Protein AF-A0A938U6C6-F1 (afdb_monomer_lite)

Sequence (276 aa):
MDWIIGITACIVAAALGGFALHRIAEAHRIEDAKRRTREIEREKEDAEAMAAPPLIEDFDGTEANAVGRRINTLLAEFNSLTTFQEVETWDARAEQVAEEAATAGRTLVEFIDRCEQAAAGHATTTNEPPHVKGARIKKTRDIAAKVRGVVPEFRKGYELLLERVEMTPNNKKDQAALLRELRAEKKDLQARKKEVKASAASVRREARQLSANAGTSEFLGWPTYSSKVAAMERRNIRRAKEAALAPHEDAVQALERQIATVEQRITWVQRFGDEE

Radius of gyration: 38.48 Å; chains: 1; bounding box: 109×58×108 Å

Secondary structure (DSSP, 8-state):
-HHHHHHHHHHHHHHHHHHHHHHHHHHHHHHHHHHHHHHHHHHHHHHHHHT--SS------HHHHHHHHHHHHHHHHHTT--SHHHHHHHHHHHHHHHHHHHHHHHHHHHHHHHHHHHHHHHHH-SSS-HHHHHHHHHHHHHHHHHHHHHHHHHHHHHHHHHHHHHT--SSHHHHHHHHHHHHHHHHHHHHHHHHHHHHHHHHHHHHHHHHHTTTEEEETTEEEE-HHHHHHHHHHHHHHHHHHHHHHHHHHHHHHHHHHHHHHHHHHHHGGG---

pLDDT: mean 85.38, std 14.6, range [43.47, 98.62]

Foldseek 3Di:
DPPVVVVVVVVVVVVVVVVVVVVVVVVVVVVVVVVVVVVVVVVLVVLLVVLPQPPPPPPPVVQLVVLLVLLVVLVVVLLVDQALVSLVVSLVSLVVSLVSLVVSLVVLVVLLVVLQVSLVVLVPDPPDDPSSSVSNSVVSNVVSVVSVVVSVSSVVSSVVSVVSSVLGQNDPVSLVVSLVVLVVVLVVLVVVLVVLVVVLVVLVVVLVVQLVCFQFDADPNDTDGDPVRSVVSNVVSVVVSVVSNVVSVVSNVVSVVVSVVSVVSSVSSVSHPPPD

Structure (mmCIF, N/CA/C/O backbone):
data_AF-A0A938U6C6-F1
#
_entry.id   AF-A0A938U6C6-F1
#
loop_
_atom_site.group_PDB
_atom_site.id
_atom_site.type_symbol
_atom_site.label_atom_id
_atom_site.label_alt_id
_atom_site.label_comp_id
_atom_site.label_asym_id
_atom_site.label_entity_id
_atom_site.label_seq_id
_atom_site.pdbx_PDB_ins_code
_atom_site.Cartn_x
_atom_site.Cartn_y
_atom_site.Cartn_z
_atom_site.occupancy
_atom_site.B_iso_or_equiv
_atom_site.auth_seq_id
_atom_site.auth_comp_id
_atom_site.auth_asym_id
_atom_site.auth_atom_id
_atom_site.pdbx_PDB_model_num
ATOM 1 N N . MET A 1 1 ? 84.077 17.420 55.995 1.00 50.56 1 MET A N 1
ATOM 2 C CA . MET A 1 1 ? 83.025 16.659 55.282 1.00 50.56 1 MET A CA 1
ATOM 3 C C . MET A 1 1 ? 81.613 17.032 55.751 1.00 50.56 1 MET A C 1
ATOM 5 O O . MET A 1 1 ? 80.660 16.513 55.191 1.00 50.56 1 MET A O 1
ATOM 9 N N . ASP A 1 2 ? 81.446 17.989 56.672 1.00 52.16 2 ASP A N 1
ATOM 10 C CA . ASP A 1 2 ? 80.145 18.239 57.319 1.00 52.16 2 ASP A CA 1
ATOM 11 C C . ASP A 1 2 ? 79.214 19.233 56.602 1.00 52.16 2 ASP A C 1
ATOM 13 O O . ASP A 1 2 ? 78.022 19.272 56.883 1.00 52.16 2 ASP A O 1
ATOM 17 N N . TRP A 1 3 ? 79.696 19.998 55.617 1.00 45.84 3 TRP A N 1
ATOM 18 C CA . TRP A 1 3 ? 78.841 20.956 54.894 1.00 45.84 3 TRP A CA 1
ATOM 19 C C . TRP A 1 3 ? 78.005 20.309 53.770 1.00 45.84 3 TRP A C 1
ATOM 21 O O . TRP A 1 3 ? 76.924 20.788 53.434 1.00 45.84 3 TRP A O 1
ATOM 31 N N . ILE A 1 4 ? 78.459 19.171 53.228 1.00 50.91 4 ILE A N 1
ATOM 32 C CA . ILE A 1 4 ? 77.790 18.469 52.117 1.00 50.91 4 ILE A CA 1
ATOM 33 C C . ILE A 1 4 ? 76.518 17.753 52.596 1.00 50.91 4 ILE A C 1
ATOM 35 O O . ILE A 1 4 ? 75.518 17.750 51.877 1.00 50.91 4 ILE A O 1
ATOM 39 N N . ILE A 1 5 ? 76.523 17.220 53.825 1.00 54.53 5 ILE A N 1
ATOM 40 C CA . ILE A 1 5 ? 75.384 16.501 54.426 1.00 54.53 5 ILE A CA 1
ATOM 41 C C . ILE A 1 5 ? 74.231 17.468 54.753 1.00 54.53 5 ILE A C 1
ATOM 43 O O . ILE A 1 5 ? 73.065 17.143 54.531 1.00 54.53 5 ILE A O 1
ATOM 47 N N . GLY A 1 6 ? 74.537 18.692 55.199 1.00 49.94 6 GLY A N 1
ATOM 48 C CA . GLY A 1 6 ? 73.518 19.711 55.484 1.00 49.94 6 GLY A CA 1
ATOM 49 C C . GLY A 1 6 ? 72.773 20.196 54.234 1.00 49.94 6 GLY A C 1
ATOM 50 O O . GLY A 1 6 ? 71.553 20.345 54.256 1.00 49.94 6 GLY A O 1
ATOM 51 N N . ILE A 1 7 ? 73.481 20.381 53.114 1.00 53.50 7 ILE A N 1
ATOM 52 C CA . ILE A 1 7 ? 72.872 20.836 51.852 1.00 53.50 7 ILE A CA 1
ATOM 53 C C . ILE A 1 7 ? 72.005 19.731 51.230 1.00 53.50 7 ILE A C 1
ATOM 55 O O . ILE A 1 7 ? 70.905 20.014 50.752 1.00 53.50 7 ILE A O 1
ATOM 59 N N . THR A 1 8 ? 72.441 18.465 51.285 1.00 52.72 8 THR A N 1
ATOM 60 C CA . THR A 1 8 ? 71.629 17.339 50.784 1.00 52.72 8 THR A CA 1
ATOM 61 C C . THR A 1 8 ? 70.364 17.130 51.613 1.00 52.72 8 THR A C 1
ATOM 63 O O . THR A 1 8 ? 69.300 16.921 51.033 1.00 52.72 8 THR A O 1
ATOM 66 N N . ALA A 1 9 ? 70.427 17.266 52.941 1.00 51.34 9 ALA A N 1
ATOM 67 C CA . ALA A 1 9 ? 69.243 17.169 53.795 1.00 51.34 9 ALA A CA 1
ATOM 68 C C . ALA A 1 9 ? 68.210 18.278 53.503 1.00 51.34 9 ALA A C 1
ATOM 70 O O . ALA A 1 9 ? 67.017 17.991 53.400 1.00 51.34 9 ALA A O 1
ATOM 71 N N . CYS A 1 10 ? 68.649 19.524 53.290 1.00 48.75 10 CYS A N 1
ATOM 72 C CA . CYS A 1 10 ? 67.751 20.638 52.961 1.00 48.75 10 CYS A CA 1
ATOM 73 C C . CYS A 1 10 ? 67.113 20.508 51.567 1.00 48.75 10 CYS A C 1
ATOM 75 O O . CYS A 1 10 ? 65.930 20.808 51.410 1.00 48.75 10 CYS A O 1
ATOM 77 N N . ILE A 1 11 ? 67.854 20.024 50.561 1.00 54.06 11 ILE A N 1
ATOM 78 C CA . ILE A 1 11 ? 67.313 19.801 49.207 1.00 54.06 11 ILE A CA 1
ATOM 79 C C . ILE A 1 11 ? 66.296 18.652 49.211 1.00 54.06 11 ILE A C 1
ATOM 81 O O . ILE A 1 11 ? 65.238 18.773 48.597 1.00 54.06 11 ILE A O 1
ATOM 85 N N . VAL A 1 12 ? 66.567 17.567 49.944 1.00 54.59 12 VAL A N 1
ATOM 86 C CA . VAL A 1 12 ? 65.628 16.443 50.088 1.00 54.59 12 VAL A CA 1
ATOM 87 C C . VAL A 1 12 ? 64.374 16.869 50.859 1.00 54.59 12 VAL A C 1
ATOM 89 O O . VAL A 1 12 ? 63.270 16.533 50.439 1.00 54.59 12 VAL A O 1
ATOM 92 N N . ALA A 1 13 ? 64.500 17.672 51.921 1.00 52.84 13 ALA A N 1
ATOM 93 C CA . ALA A 1 13 ? 63.348 18.202 52.654 1.00 52.84 13 ALA A CA 1
ATOM 94 C C . ALA A 1 13 ? 62.494 19.165 51.805 1.00 52.84 13 ALA A C 1
ATOM 96 O O . ALA A 1 13 ? 61.266 19.079 51.832 1.00 52.84 13 ALA A O 1
ATOM 97 N N . ALA A 1 14 ? 63.118 20.032 50.998 1.00 51.59 14 ALA A N 1
ATOM 98 C CA . ALA A 1 14 ? 62.410 20.926 50.079 1.00 51.59 14 ALA A CA 1
ATOM 99 C C . ALA A 1 14 ? 61.727 20.163 48.926 1.00 51.59 14 ALA A C 1
ATOM 101 O O . ALA A 1 14 ? 60.588 20.472 48.572 1.00 51.59 14 ALA A O 1
ATOM 102 N N . ALA A 1 15 ? 62.376 19.127 48.381 1.00 51.03 15 ALA A N 1
ATOM 103 C CA . ALA A 1 15 ? 61.807 18.272 47.341 1.00 51.03 15 ALA A CA 1
ATOM 104 C C . ALA A 1 15 ? 60.635 17.420 47.863 1.00 51.03 15 ALA A C 1
ATOM 106 O O . ALA A 1 15 ? 59.604 17.319 47.198 1.00 51.03 15 ALA A O 1
ATOM 107 N N . LEU A 1 16 ? 60.748 16.860 49.073 1.00 52.28 16 LEU A N 1
ATOM 108 C CA . LEU A 1 16 ? 59.670 16.101 49.718 1.00 52.28 16 LEU A CA 1
ATOM 109 C C . LEU A 1 16 ? 58.500 17.005 50.136 1.00 52.28 16 LEU A C 1
ATOM 111 O O . LEU A 1 16 ? 57.344 16.626 49.945 1.00 52.28 16 LEU A O 1
ATOM 115 N N . GLY A 1 17 ? 58.777 18.218 50.626 1.00 47.88 17 GLY A N 1
ATOM 116 C CA . GLY A 1 17 ? 57.753 19.222 50.930 1.00 47.88 17 GLY A CA 1
ATOM 117 C C . GLY A 1 17 ? 56.994 19.691 49.683 1.00 47.88 17 GLY A C 1
ATOM 118 O O . GLY A 1 17 ? 55.766 19.754 49.696 1.00 47.88 17 GLY A O 1
ATOM 119 N N . GLY A 1 18 ? 57.700 19.937 48.573 1.00 49.47 18 GLY A N 1
ATOM 120 C CA . GLY A 1 18 ? 57.090 20.294 47.288 1.00 49.47 18 GLY A CA 1
ATOM 121 C C . GLY A 1 18 ? 56.239 19.170 46.686 1.00 49.47 18 GLY A C 1
ATOM 122 O O . GLY A 1 18 ? 55.146 19.427 46.181 1.00 49.47 18 GLY A O 1
ATOM 123 N N . PHE A 1 19 ? 56.685 17.914 46.797 1.00 51.72 19 PHE A N 1
ATOM 124 C CA . PHE A 1 19 ? 55.933 16.748 46.318 1.00 51.72 19 PHE A CA 1
ATOM 125 C C . PHE A 1 19 ? 54.666 16.490 47.150 1.00 51.72 19 PHE A C 1
ATOM 127 O O . PHE A 1 19 ? 53.612 16.166 46.598 1.00 51.72 19 PHE A O 1
ATOM 134 N N . ALA A 1 20 ? 54.738 16.692 48.470 1.00 56.34 20 ALA A N 1
ATOM 135 C CA . ALA A 1 20 ? 53.578 16.616 49.354 1.00 56.34 20 ALA A CA 1
ATOM 136 C C . ALA A 1 20 ? 52.552 17.720 49.042 1.00 56.34 20 ALA A C 1
ATOM 138 O O . ALA A 1 20 ? 51.364 17.430 48.905 1.00 56.34 20 ALA A O 1
ATOM 139 N N . LEU A 1 21 ? 53.001 18.964 48.838 1.00 55.78 21 LEU A N 1
ATOM 140 C CA . LEU A 1 21 ? 52.126 20.086 48.479 1.00 55.78 21 LEU A CA 1
ATOM 141 C C . LEU A 1 21 ? 51.486 19.914 47.093 1.00 55.78 21 LEU A C 1
ATOM 143 O O . LEU A 1 21 ? 50.301 20.208 46.934 1.00 55.78 21 LEU A O 1
ATOM 147 N N . HIS A 1 22 ? 52.215 19.374 46.109 1.00 65.19 22 HIS A N 1
ATOM 148 C CA . HIS A 1 22 ? 51.653 19.064 44.790 1.00 65.19 22 HIS A CA 1
ATOM 149 C C . HIS A 1 22 ? 50.562 17.988 44.874 1.00 65.19 22 HIS A C 1
ATOM 151 O O . HIS A 1 22 ? 49.496 18.150 44.284 1.00 65.19 22 HIS A O 1
ATOM 157 N N . ARG A 1 23 ? 50.781 16.913 45.646 1.00 68.62 23 ARG A N 1
ATOM 158 C CA . ARG A 1 23 ? 49.768 15.861 45.828 1.00 68.62 23 ARG A CA 1
ATOM 159 C C . ARG A 1 23 ? 48.531 16.338 46.584 1.00 68.62 23 ARG A C 1
ATOM 161 O O . ARG A 1 23 ? 47.432 15.910 46.248 1.00 68.62 23 ARG A O 1
ATOM 168 N N . ILE A 1 24 ? 48.688 17.238 47.554 1.00 67.81 24 ILE A N 1
ATOM 169 C CA . ILE A 1 24 ? 47.555 17.859 48.257 1.00 67.81 24 ILE A CA 1
ATOM 170 C C . ILE A 1 24 ? 46.758 18.757 47.298 1.00 67.81 24 ILE A C 1
ATOM 172 O O . ILE A 1 24 ? 45.533 18.669 47.252 1.00 67.81 24 ILE A O 1
ATOM 176 N N . ALA A 1 25 ? 47.434 19.565 46.475 1.00 66.31 25 ALA A N 1
ATOM 177 C CA . ALA A 1 25 ? 46.773 20.405 45.476 1.00 66.31 25 ALA A CA 1
ATOM 178 C C . ALA A 1 25 ? 46.040 19.579 44.399 1.00 66.31 25 ALA A C 1
ATOM 180 O O . ALA A 1 25 ? 44.950 19.947 43.964 1.00 66.31 25 ALA A O 1
ATOM 181 N N . GLU A 1 26 ? 46.612 18.451 43.980 1.00 71.81 26 GLU A N 1
ATOM 182 C CA . GLU A 1 26 ? 46.008 17.541 43.003 1.00 71.81 26 GLU A CA 1
ATOM 183 C C . GLU A 1 26 ? 44.807 16.781 43.587 1.00 71.81 26 GLU A C 1
ATOM 185 O O . GLU A 1 26 ? 43.767 16.681 42.934 1.00 71.81 26 GLU A O 1
ATOM 190 N N . ALA A 1 27 ? 44.893 16.342 44.848 1.00 70.06 27 ALA A N 1
ATOM 191 C CA . ALA A 1 27 ? 43.768 15.753 45.571 1.00 70.06 27 ALA A CA 1
ATOM 192 C C . ALA A 1 27 ? 42.596 16.740 45.711 1.00 70.06 27 ALA A C 1
ATOM 194 O O . ALA A 1 27 ? 41.458 16.367 45.424 1.00 70.06 27 ALA A O 1
ATOM 195 N N . HIS A 1 28 ? 42.874 18.008 46.042 1.00 75.31 28 HIS A N 1
ATOM 196 C CA . HIS A 1 28 ? 41.854 19.060 46.093 1.00 75.31 28 HIS A CA 1
ATOM 197 C C . HIS A 1 28 ? 41.192 19.301 44.731 1.00 75.31 28 HIS A C 1
ATOM 199 O O . HIS A 1 28 ? 39.968 19.349 44.656 1.00 75.31 28 HIS A O 1
ATOM 205 N N . ARG A 1 29 ? 41.956 19.355 43.629 1.00 74.75 29 ARG A N 1
ATOM 206 C CA . ARG A 1 29 ? 41.374 19.504 42.278 1.00 74.75 29 ARG A CA 1
ATOM 207 C C . ARG A 1 29 ? 40.470 18.334 41.891 1.00 74.75 29 ARG A C 1
ATOM 209 O O . ARG A 1 29 ? 39.436 18.547 41.260 1.00 74.75 29 ARG A O 1
ATOM 216 N N . ILE A 1 30 ? 40.849 17.105 42.244 1.00 78.25 30 ILE A N 1
ATOM 217 C CA . ILE A 1 30 ? 40.039 15.908 41.973 1.00 78.25 30 ILE A CA 1
ATOM 218 C C . ILE A 1 30 ? 38.764 15.919 42.825 1.00 78.25 30 ILE A C 1
ATOM 220 O O . ILE A 1 30 ? 37.695 15.548 42.335 1.00 78.25 30 ILE A O 1
ATOM 224 N N . GLU A 1 31 ? 38.851 16.340 44.086 1.00 80.81 31 GLU A N 1
ATOM 225 C CA . GLU A 1 31 ? 37.689 16.444 44.969 1.00 80.81 31 GLU A CA 1
ATOM 226 C C . GLU A 1 31 ? 36.722 17.548 44.516 1.00 80.81 31 GLU A C 1
ATOM 228 O O . GLU A 1 31 ? 35.514 17.312 44.457 1.00 80.81 31 GLU A O 1
ATOM 233 N N . ASP A 1 32 ? 37.242 18.700 44.089 1.00 81.06 32 ASP A N 1
ATOM 234 C CA . ASP A 1 32 ? 36.449 19.797 43.528 1.00 81.06 32 ASP A CA 1
ATOM 235 C C . ASP A 1 32 ? 35.768 19.393 42.216 1.00 81.06 32 ASP A C 1
ATOM 237 O O . ASP A 1 32 ? 34.588 19.684 42.011 1.00 81.06 32 ASP A O 1
ATOM 241 N N . ALA A 1 33 ? 36.468 18.661 41.341 1.00 78.25 33 ALA A N 1
ATOM 242 C CA . ALA A 1 33 ? 35.876 18.111 40.124 1.00 78.25 33 ALA A CA 1
ATOM 243 C C . ALA A 1 33 ? 34.733 17.138 40.452 1.00 78.25 33 ALA A C 1
ATOM 245 O O . ALA A 1 33 ? 33.657 17.249 39.868 1.00 78.25 33 ALA A O 1
ATOM 246 N N . LYS A 1 34 ? 34.928 16.248 41.438 1.00 83.88 34 LYS A N 1
ATOM 247 C CA . LYS A 1 34 ? 33.894 15.311 41.905 1.00 83.88 34 LYS A CA 1
ATOM 248 C C . LYS A 1 34 ? 32.684 16.031 42.499 1.00 83.88 34 LYS A C 1
ATOM 250 O O . LYS A 1 34 ? 31.557 15.635 42.195 1.00 83.88 34 LYS A O 1
ATOM 255 N N . ARG A 1 35 ? 32.896 17.075 43.311 1.00 81.69 35 ARG A N 1
ATOM 256 C CA . ARG A 1 35 ? 31.813 17.912 43.858 1.00 81.69 35 ARG A CA 1
ATOM 257 C C . ARG A 1 35 ? 31.014 18.569 42.744 1.00 81.69 35 ARG A C 1
ATOM 259 O O . ARG A 1 35 ? 29.802 18.411 42.740 1.00 81.69 35 ARG A O 1
ATOM 266 N N . ARG A 1 36 ? 31.683 19.173 41.756 1.00 81.00 36 ARG A N 1
ATOM 267 C CA . ARG A 1 36 ? 31.014 19.775 40.592 1.00 81.00 36 ARG A CA 1
ATOM 268 C C . ARG A 1 36 ? 30.194 18.762 39.799 1.00 81.00 36 ARG A C 1
ATOM 270 O O . ARG A 1 36 ? 29.071 19.070 39.433 1.00 81.00 36 ARG A O 1
ATOM 277 N N . THR A 1 37 ? 30.695 17.545 39.567 1.00 83.75 37 THR A N 1
ATOM 278 C CA . THR A 1 37 ? 29.885 16.501 38.906 1.00 83.75 37 THR A CA 1
ATOM 279 C C . THR A 1 37 ? 28.644 16.125 39.709 1.00 83.75 37 THR A C 1
ATOM 281 O O . THR A 1 37 ? 27.574 16.033 39.124 1.00 83.75 37 THR A O 1
ATOM 284 N N . ARG A 1 38 ? 28.756 15.962 41.034 1.00 81.25 38 ARG A N 1
ATOM 285 C CA . ARG A 1 38 ? 27.602 15.639 41.893 1.00 81.25 38 ARG A CA 1
ATOM 286 C C . ARG A 1 38 ? 26.600 16.784 41.982 1.00 81.25 38 ARG A C 1
ATOM 288 O O . ARG A 1 38 ? 25.409 16.541 42.102 1.00 81.25 38 ARG A O 1
ATOM 295 N N . GLU A 1 39 ? 27.083 18.019 41.957 1.00 81.75 39 GLU A N 1
ATOM 296 C CA . GLU A 1 39 ? 26.250 19.219 41.950 1.00 81.75 39 GLU A CA 1
ATOM 297 C C . GLU A 1 39 ? 25.497 19.337 40.622 1.00 81.75 39 GLU A C 1
ATOM 299 O O . GLU A 1 39 ? 24.287 19.497 40.640 1.00 81.75 39 GLU A O 1
ATOM 304 N N . ILE A 1 40 ? 26.159 19.085 39.486 1.00 78.19 40 ILE A N 1
ATOM 305 C CA . ILE A 1 40 ? 25.511 19.001 38.165 1.00 78.19 40 ILE A CA 1
ATOM 306 C C . ILE A 1 40 ? 24.497 17.847 38.101 1.00 78.19 40 ILE A C 1
ATOM 308 O O . ILE A 1 40 ? 23.453 17.988 37.470 1.00 78.19 40 ILE A O 1
ATOM 312 N N . GLU A 1 41 ? 24.791 16.692 38.703 1.00 78.25 41 GLU A N 1
ATOM 313 C CA . GLU A 1 41 ? 23.851 15.563 38.772 1.00 78.25 41 GLU A CA 1
ATOM 314 C C . GLU A 1 41 ? 22.625 15.899 39.627 1.00 78.25 41 GLU A C 1
ATOM 316 O O . GLU A 1 41 ? 21.510 15.659 39.178 1.00 78.25 41 GLU A O 1
ATOM 321 N N . ARG A 1 42 ? 22.807 16.537 40.790 1.00 78.88 42 ARG A N 1
ATOM 322 C CA . ARG A 1 42 ? 21.691 17.013 41.624 1.00 78.88 42 ARG A CA 1
ATOM 323 C C . ARG A 1 42 ? 20.885 18.109 40.945 1.00 78.88 42 ARG A C 1
ATOM 325 O O . ARG A 1 42 ? 19.670 18.028 40.936 1.00 78.88 42 ARG A O 1
ATOM 332 N N . GLU A 1 43 ? 21.537 19.084 40.316 1.00 78.12 43 GLU A N 1
ATOM 333 C CA . GLU A 1 43 ? 20.851 20.115 39.532 1.00 78.12 43 GLU A CA 1
ATOM 334 C C . GLU A 1 43 ? 20.057 19.500 38.375 1.00 78.12 43 GLU A C 1
ATOM 336 O O . GLU A 1 43 ? 18.979 19.988 38.055 1.00 78.12 43 GLU A O 1
ATOM 341 N N . LYS A 1 44 ? 20.547 18.418 37.754 1.00 73.31 44 LYS A N 1
ATOM 342 C CA . LYS A 1 44 ? 19.785 17.663 36.750 1.00 73.31 44 LYS A CA 1
ATOM 343 C C . LYS A 1 44 ? 18.597 16.924 37.356 1.00 73.31 44 LYS A C 1
ATOM 345 O O . LYS A 1 44 ? 17.525 16.996 36.770 1.00 73.31 44 LYS A O 1
ATOM 350 N N . GLU A 1 45 ? 18.766 16.245 38.488 1.00 74.31 45 GLU A N 1
ATOM 351 C CA . GLU A 1 45 ? 17.677 15.544 39.185 1.00 74.31 45 GLU A CA 1
ATOM 352 C C . GLU A 1 45 ? 16.596 16.524 39.666 1.00 74.31 45 GLU A C 1
ATOM 354 O O . GLU A 1 45 ? 15.411 16.314 39.409 1.00 74.31 45 GLU A O 1
ATOM 359 N N . ASP A 1 46 ? 16.994 17.641 40.275 1.00 72.75 46 ASP A N 1
ATOM 360 C CA . ASP A 1 46 ? 16.094 18.701 40.732 1.00 72.75 46 ASP A CA 1
ATOM 361 C C . ASP A 1 46 ? 15.410 19.390 39.543 1.00 72.75 46 ASP A C 1
ATOM 363 O O . ASP A 1 46 ? 14.210 19.667 39.583 1.00 72.75 46 ASP A O 1
ATOM 367 N N . ALA A 1 47 ? 16.135 19.613 38.442 1.00 65.12 47 ALA A N 1
ATOM 368 C CA . ALA A 1 47 ? 15.552 20.126 37.210 1.00 65.12 47 ALA A CA 1
ATOM 369 C C . ALA A 1 47 ? 14.571 19.142 36.574 1.00 65.12 47 ALA A C 1
ATOM 371 O O . ALA A 1 47 ? 13.547 19.584 36.066 1.00 65.12 47 ALA A O 1
ATOM 372 N N . GLU A 1 48 ? 14.844 17.837 36.594 1.00 65.06 48 GLU A N 1
ATOM 373 C CA . GLU A 1 48 ? 13.921 16.800 36.121 1.00 65.06 48 GLU A CA 1
ATOM 374 C C . GLU A 1 48 ? 12.669 16.711 37.003 1.00 65.06 48 GLU A C 1
ATOM 376 O O . GLU A 1 48 ? 11.561 16.587 36.471 1.00 65.06 48 GLU A O 1
ATOM 381 N N . ALA A 1 49 ? 12.820 16.855 38.323 1.00 65.75 49 ALA A N 1
ATOM 382 C CA . ALA A 1 49 ? 11.717 16.8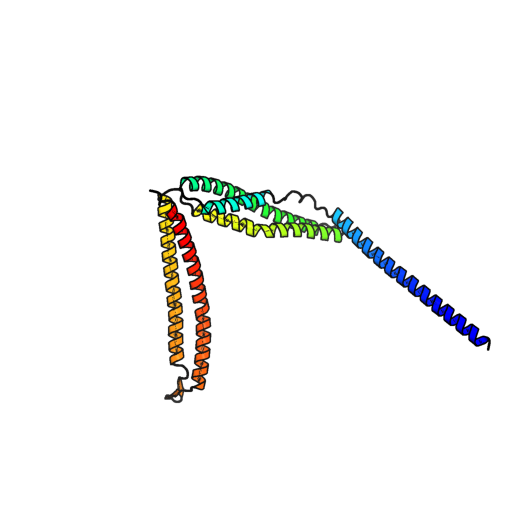88 39.280 1.00 65.75 49 ALA A CA 1
ATOM 383 C C . ALA A 1 49 ? 10.853 18.155 39.127 1.00 65.75 49 ALA A C 1
ATOM 385 O O . ALA A 1 49 ? 9.624 18.073 39.108 1.00 65.75 49 ALA A O 1
ATOM 386 N N . MET A 1 50 ? 11.472 19.326 38.936 1.00 63.72 50 MET A N 1
ATOM 387 C CA . MET A 1 50 ? 10.772 20.590 38.664 1.00 63.72 50 MET A CA 1
ATOM 388 C C . MET A 1 50 ? 10.197 20.663 37.243 1.00 63.72 50 MET A C 1
ATOM 390 O O . MET A 1 50 ? 9.197 21.342 37.004 1.00 63.72 50 MET A O 1
ATOM 394 N N . ALA A 1 51 ? 10.789 19.938 36.290 1.00 56.38 51 ALA A N 1
ATOM 395 C CA . ALA A 1 51 ? 10.321 19.819 34.915 1.00 56.38 51 ALA A CA 1
ATOM 396 C C . ALA A 1 51 ? 9.125 18.868 34.754 1.00 56.38 51 ALA A C 1
ATOM 398 O O . ALA A 1 51 ? 8.758 18.578 33.613 1.00 56.38 51 ALA A O 1
ATOM 399 N N . ALA A 1 52 ? 8.485 18.409 35.839 1.00 54.53 52 ALA A N 1
ATOM 400 C CA . ALA A 1 52 ? 7.184 17.749 35.766 1.00 54.53 52 ALA A CA 1
ATOM 401 C C . ALA A 1 52 ? 6.250 18.616 34.898 1.00 54.53 52 ALA A C 1
ATOM 403 O O . ALA A 1 52 ? 5.994 19.773 35.253 1.00 54.53 52 ALA A O 1
ATOM 404 N N . PRO A 1 53 ? 5.867 18.154 33.693 1.00 53.28 53 PRO A N 1
ATOM 405 C CA . PRO A 1 53 ? 5.054 18.956 32.798 1.00 53.28 53 PRO A CA 1
ATOM 406 C C . PRO A 1 53 ? 3.698 19.186 33.473 1.00 53.28 53 PRO A C 1
ATOM 408 O O . PRO A 1 53 ? 3.197 18.271 34.127 1.00 53.28 53 PRO A O 1
ATOM 411 N N . PRO A 1 54 ? 3.081 20.369 33.337 1.00 50.62 54 PRO A N 1
ATOM 412 C CA . PRO A 1 54 ? 1.677 20.490 33.692 1.00 50.62 54 PRO A CA 1
ATOM 413 C C . PRO A 1 54 ? 0.881 19.501 32.823 1.00 50.62 54 PRO A C 1
ATOM 415 O O . PRO A 1 54 ? 0.855 19.647 31.604 1.00 50.62 54 PRO A O 1
ATOM 418 N N . LEU A 1 55 ? 0.300 18.476 33.457 1.00 52.19 55 LEU A N 1
ATOM 419 C CA . LEU A 1 55 ? -0.842 17.680 32.980 1.00 52.19 55 LEU A CA 1
ATOM 420 C C . LEU A 1 55 ? -0.815 17.306 31.484 1.00 52.19 55 LEU A C 1
ATOM 422 O O . LEU A 1 55 ? -1.750 17.576 30.737 1.00 52.19 55 LEU A O 1
ATOM 426 N N . ILE A 1 56 ? 0.246 16.628 31.043 1.00 55.06 56 ILE A N 1
ATOM 427 C CA . ILE A 1 56 ? 0.143 15.687 29.914 1.00 55.06 56 ILE A CA 1
ATOM 428 C C . ILE A 1 56 ? 0.280 14.274 30.493 1.00 55.06 56 ILE A C 1
ATOM 430 O O . ILE A 1 56 ? 1.118 13.485 30.066 1.00 55.06 56 ILE A O 1
ATOM 434 N N . GLU A 1 57 ? -0.460 13.997 31.565 1.00 53.00 57 GLU A N 1
ATOM 435 C CA . GLU A 1 57 ? -0.466 12.687 32.229 1.00 53.00 57 GLU A CA 1
ATOM 436 C C . GLU A 1 57 ? -1.568 11.768 31.680 1.00 53.00 57 GLU A C 1
ATOM 438 O O . GLU A 1 57 ? -1.528 10.565 31.913 1.00 53.00 57 GLU A O 1
ATOM 443 N N . ASP A 1 58 ? -2.474 12.293 30.850 1.00 55.06 58 ASP A N 1
ATOM 444 C CA . ASP A 1 58 ? -3.728 11.598 30.533 1.00 55.06 58 ASP A CA 1
ATOM 445 C C . ASP A 1 58 ? -3.760 10.902 29.166 1.00 55.06 58 ASP A C 1
ATOM 447 O O . ASP A 1 58 ? -4.775 10.312 28.803 1.00 55.06 58 ASP A O 1
ATOM 451 N N . PHE A 1 59 ? -2.678 10.938 28.379 1.00 63.00 59 PHE A N 1
ATOM 452 C CA . PHE A 1 59 ? -2.618 10.140 27.150 1.00 63.00 59 PHE A CA 1
ATOM 453 C C . PHE A 1 59 ? -1.849 8.849 27.390 1.00 63.00 59 PHE A C 1
ATOM 455 O O . PHE A 1 59 ? -0.664 8.722 27.081 1.00 63.00 59 PHE A O 1
ATOM 462 N N . ASP A 1 60 ? -2.553 7.873 27.947 1.00 66.88 60 ASP A N 1
ATOM 463 C CA . ASP A 1 60 ? -2.045 6.516 28.136 1.00 66.88 60 ASP A CA 1
ATOM 464 C C . ASP A 1 60 ? -1.970 5.724 26.809 1.00 66.88 60 ASP A C 1
ATOM 466 O O . ASP A 1 60 ? -1.394 4.633 26.747 1.00 66.88 60 ASP A O 1
ATOM 470 N N . GLY A 1 61 ? -2.545 6.272 25.728 1.00 70.50 61 GLY A N 1
ATOM 471 C CA . GLY A 1 61 ? -2.667 5.618 24.428 1.00 70.50 61 GLY A CA 1
ATOM 472 C C . GLY A 1 61 ? -3.443 4.300 24.486 1.00 70.50 61 GLY A C 1
ATOM 473 O O . GLY A 1 61 ? -3.396 3.527 23.527 1.00 70.50 61 GLY A O 1
ATOM 474 N N . THR A 1 62 ? -4.121 3.994 25.595 1.00 78.81 62 THR A N 1
ATOM 475 C CA . THR A 1 62 ? -4.753 2.691 25.810 1.00 78.81 62 THR A CA 1
ATOM 476 C C . THR A 1 62 ? -5.932 2.504 24.879 1.00 78.81 62 THR A C 1
ATOM 478 O O . THR A 1 62 ? -6.088 1.411 24.337 1.00 78.81 62 THR A O 1
ATOM 481 N N . GLU A 1 63 ? -6.688 3.570 24.611 1.00 86.12 63 GLU A N 1
ATOM 482 C CA . GLU A 1 63 ? -7.811 3.555 23.678 1.00 86.12 63 GLU A CA 1
ATOM 483 C C . GLU A 1 63 ? -7.343 3.286 22.243 1.00 86.12 63 GLU A C 1
ATOM 485 O O . GLU A 1 63 ? -7.771 2.307 21.635 1.00 86.12 63 GLU A O 1
ATOM 490 N N . ALA A 1 64 ? -6.386 4.065 21.723 1.00 88.00 64 ALA A N 1
ATOM 491 C CA . ALA A 1 64 ? -5.834 3.853 20.382 1.00 88.00 64 ALA A CA 1
ATOM 492 C C . ALA A 1 64 ? -5.196 2.460 20.233 1.00 88.00 64 ALA A C 1
ATOM 494 O O . ALA A 1 64 ? -5.390 1.783 19.224 1.00 88.00 64 ALA A O 1
ATOM 495 N N . ASN A 1 65 ? -4.495 1.981 21.265 1.00 88.56 65 ASN A N 1
ATOM 496 C CA . ASN A 1 65 ? -3.948 0.627 21.283 1.00 88.56 65 ASN A CA 1
ATOM 497 C C . ASN A 1 65 ? -5.050 -0.446 21.318 1.00 88.56 65 ASN A C 1
ATOM 499 O O . ASN A 1 65 ? -4.933 -1.476 20.652 1.00 88.56 65 ASN A O 1
ATOM 503 N N . ALA A 1 66 ? -6.126 -0.236 22.079 1.00 92.56 66 ALA A N 1
ATOM 504 C CA . ALA A 1 66 ? -7.259 -1.154 22.145 1.00 92.56 66 ALA A CA 1
ATOM 505 C C . ALA A 1 66 ? -8.027 -1.203 20.820 1.00 92.56 66 ALA A C 1
ATOM 507 O O . ALA A 1 66 ? -8.391 -2.289 20.367 1.00 92.56 66 ALA A O 1
ATOM 508 N N . VAL A 1 67 ? -8.233 -0.055 20.172 1.00 94.94 67 VAL A N 1
ATOM 509 C CA . VAL A 1 67 ? -8.793 0.025 18.819 1.00 94.94 67 VAL A CA 1
ATOM 510 C C . VAL A 1 67 ? -7.872 -0.680 17.822 1.00 94.94 67 VAL A C 1
ATOM 512 O O . VAL A 1 67 ? -8.331 -1.557 17.100 1.00 94.94 67 VAL A O 1
ATOM 515 N N . GLY A 1 68 ? -6.562 -0.416 17.854 1.00 92.94 68 GLY A N 1
ATOM 516 C CA . GLY A 1 68 ? -5.586 -1.088 16.988 1.00 92.94 68 GLY A CA 1
ATOM 517 C C . GLY A 1 68 ? -5.602 -2.616 17.122 1.00 92.94 68 GLY A C 1
ATOM 518 O O . GLY A 1 68 ? -5.550 -3.334 16.125 1.00 92.94 68 GLY A O 1
ATOM 519 N N . ARG A 1 69 ? -5.756 -3.146 18.344 1.00 95.38 69 ARG A N 1
ATOM 520 C CA . ARG A 1 69 ? -5.931 -4.595 18.564 1.00 95.38 69 ARG A CA 1
ATOM 521 C C . ARG A 1 69 ? -7.228 -5.133 17.960 1.00 95.38 69 ARG A C 1
ATOM 523 O O . ARG A 1 69 ? -7.214 -6.218 17.378 1.00 95.38 69 ARG A O 1
ATOM 530 N N . ARG A 1 70 ? -8.334 -4.395 18.082 1.00 97.25 70 ARG A N 1
ATOM 531 C CA . ARG A 1 70 ? -9.629 -4.781 17.498 1.00 97.25 70 ARG A CA 1
ATOM 532 C C . ARG A 1 70 ? -9.596 -4.753 15.972 1.00 97.25 70 ARG A C 1
ATOM 534 O O . ARG A 1 70 ? -10.044 -5.717 15.365 1.00 97.25 70 ARG A O 1
ATOM 541 N N . ILE A 1 71 ? -8.959 -3.744 15.372 1.00 97.06 71 ILE A N 1
ATOM 542 C CA . ILE A 1 71 ? -8.675 -3.695 13.929 1.00 97.06 71 ILE A CA 1
ATOM 543 C C . ILE A 1 71 ? -7.938 -4.968 13.495 1.00 97.06 71 ILE A C 1
ATOM 545 O O . ILE A 1 71 ? -8.397 -5.677 12.606 1.00 97.06 71 ILE A O 1
ATOM 549 N N . ASN A 1 72 ? -6.830 -5.309 14.161 1.00 94.88 72 ASN A N 1
ATOM 550 C CA . ASN A 1 72 ? -6.053 -6.504 13.818 1.00 94.88 72 ASN A CA 1
ATOM 551 C C . ASN A 1 72 ? -6.858 -7.804 13.973 1.00 94.88 72 ASN A C 1
ATOM 553 O O . ASN A 1 72 ? -6.672 -8.735 13.193 1.00 94.88 72 ASN A O 1
ATOM 557 N N . THR A 1 73 ? -7.758 -7.858 14.956 1.00 97.31 73 THR A N 1
ATOM 558 C CA . THR A 1 73 ? -8.654 -9.003 15.171 1.00 97.31 73 THR A CA 1
ATOM 559 C C . THR A 1 73 ? -9.637 -9.146 14.009 1.00 97.31 73 THR A C 1
ATOM 561 O O . THR A 1 73 ? -9.712 -10.209 13.402 1.00 97.31 73 THR A O 1
ATOM 564 N N . LEU A 1 74 ? -10.312 -8.061 13.621 1.00 97.38 74 LEU A N 1
ATOM 565 C CA . LEU A 1 74 ? -11.243 -8.064 12.490 1.00 97.38 74 LEU A CA 1
ATOM 566 C C . LEU A 1 74 ? -10.550 -8.400 11.167 1.00 97.38 74 LEU A C 1
ATOM 568 O O . LEU A 1 74 ? -11.088 -9.167 10.371 1.00 97.38 74 LEU A O 1
ATOM 572 N N . LEU A 1 75 ? -9.339 -7.886 10.942 1.00 96.00 75 LEU A N 1
ATOM 573 C CA . LEU A 1 75 ? -8.540 -8.216 9.760 1.00 96.00 75 LEU A CA 1
ATOM 574 C C . LEU A 1 75 ? -8.140 -9.699 9.714 1.00 96.00 75 LEU A C 1
ATOM 576 O O . LEU A 1 75 ? -8.036 -10.271 8.628 1.00 96.00 75 LEU A O 1
ATOM 580 N N . ALA A 1 76 ? -7.920 -10.331 10.869 1.00 95.06 76 ALA A N 1
ATOM 581 C CA . ALA A 1 76 ? -7.674 -11.767 10.943 1.00 95.06 76 ALA A CA 1
ATOM 582 C C . ALA A 1 76 ? -8.949 -12.571 10.629 1.00 95.06 76 ALA A C 1
ATOM 584 O O . ALA A 1 76 ? -8.896 -13.492 9.813 1.00 95.06 76 ALA A O 1
ATOM 585 N N . GLU A 1 77 ? -10.088 -12.180 11.211 1.00 95.62 77 GLU A N 1
ATOM 586 C CA . GLU A 1 77 ? -11.404 -12.803 10.987 1.00 95.62 77 GLU A CA 1
ATOM 587 C C . GLU A 1 77 ? -11.880 -12.689 9.529 1.00 95.62 77 GLU A C 1
ATOM 589 O O . GLU A 1 77 ? -12.488 -13.616 8.997 1.00 95.62 77 GLU A O 1
ATOM 594 N N . PHE A 1 78 ? -11.556 -11.592 8.840 1.00 94.94 78 PHE A N 1
ATOM 595 C CA . PHE A 1 78 ? -11.956 -11.349 7.449 1.00 94.94 78 PHE A CA 1
ATOM 596 C C . PHE A 1 78 ? -11.581 -12.506 6.502 1.00 94.94 78 PHE A C 1
ATOM 598 O O . PHE A 1 78 ? -12.331 -12.891 5.597 1.00 94.94 78 PHE A O 1
ATOM 605 N N . ASN A 1 79 ? -10.412 -13.114 6.714 1.00 89.94 79 ASN A N 1
ATOM 606 C CA . ASN A 1 79 ? -9.942 -14.204 5.862 1.00 89.94 79 ASN A CA 1
ATOM 607 C C . ASN A 1 79 ? -10.713 -15.512 6.082 1.00 89.94 79 ASN A C 1
ATOM 609 O O . ASN A 1 79 ? -10.719 -16.342 5.175 1.00 89.94 79 ASN A O 1
ATOM 613 N N . SER A 1 80 ? -11.390 -15.687 7.220 1.00 92.19 80 SER A N 1
ATOM 614 C CA . SER A 1 80 ? -12.160 -16.896 7.538 1.00 92.19 80 SER A CA 1
ATOM 615 C C . SER A 1 80 ? -13.650 -16.808 7.215 1.00 92.19 80 SER A C 1
ATOM 617 O O . SER A 1 80 ? -14.324 -17.820 7.343 1.00 92.19 80 SER A O 1
ATOM 619 N N . LEU A 1 81 ? -14.169 -15.647 6.801 1.00 93.50 81 LEU A N 1
ATOM 620 C CA . LEU A 1 81 ? -15.588 -15.502 6.445 1.00 93.50 81 LEU A CA 1
ATOM 621 C C . LEU A 1 81 ? -15.960 -16.427 5.272 1.00 93.50 81 LEU A C 1
ATOM 623 O O . LEU A 1 81 ? -15.237 -16.508 4.288 1.00 93.50 81 LEU A O 1
ATOM 627 N N . THR A 1 82 ? -17.089 -17.111 5.330 1.00 91.44 82 THR A N 1
ATOM 628 C CA . THR A 1 82 ? -17.525 -18.044 4.274 1.00 91.44 82 THR A CA 1
ATOM 629 C C . THR A 1 82 ? -18.955 -17.801 3.826 1.00 91.44 82 THR A C 1
ATOM 631 O O . THR A 1 82 ? -19.282 -18.054 2.669 1.00 91.44 82 THR A O 1
ATOM 634 N N . THR A 1 83 ? -19.784 -17.219 4.694 1.00 92.38 83 THR A N 1
ATOM 635 C CA . THR A 1 83 ? -21.209 -16.987 4.426 1.00 92.38 83 THR A CA 1
ATOM 636 C C . THR A 1 83 ? -21.561 -15.496 4.433 1.00 92.38 83 THR A C 1
ATOM 638 O O . THR A 1 83 ? -20.868 -14.677 5.039 1.00 92.38 83 THR A O 1
ATOM 641 N N . PHE A 1 84 ? -22.676 -15.128 3.791 1.00 93.50 84 PHE A N 1
ATOM 642 C CA . PHE A 1 84 ? -23.188 -13.748 3.823 1.00 93.50 84 PHE A CA 1
ATOM 643 C C . PHE A 1 84 ? -23.603 -13.297 5.229 1.00 93.50 84 PHE A C 1
ATOM 645 O O . PHE A 1 84 ? -23.465 -12.127 5.562 1.00 93.50 84 PHE A O 1
ATOM 652 N N . GLN A 1 85 ? -24.070 -14.220 6.073 1.00 92.88 85 GLN A N 1
ATOM 653 C CA . GLN A 1 85 ? -24.453 -13.901 7.449 1.00 92.88 85 GLN A CA 1
ATOM 654 C C . GLN A 1 85 ? -23.229 -13.560 8.317 1.00 92.88 85 GLN A C 1
ATOM 656 O O . GLN A 1 85 ? -23.272 -12.626 9.121 1.00 92.88 85 GLN A O 1
ATOM 661 N N . GLU A 1 86 ? -22.126 -14.297 8.150 1.00 94.00 86 GLU A N 1
ATOM 662 C CA . GLU A 1 86 ? -20.844 -13.979 8.795 1.00 94.00 86 GLU A CA 1
ATOM 663 C C . GLU A 1 86 ? -20.294 -12.639 8.311 1.00 94.00 86 GLU A C 1
ATOM 665 O O . GLU A 1 86 ? -19.775 -11.860 9.107 1.00 94.00 86 GLU A O 1
ATOM 670 N N . VAL A 1 87 ? -20.435 -12.363 7.013 1.00 94.50 87 VAL A N 1
ATOM 671 C CA . VAL A 1 87 ? -20.106 -11.068 6.416 1.00 94.50 87 VAL A CA 1
ATOM 672 C C . VAL A 1 87 ? -20.899 -9.948 7.073 1.00 94.50 87 VAL A C 1
ATOM 674 O O . VAL A 1 87 ? -20.281 -9.026 7.579 1.00 94.50 87 VAL A O 1
ATOM 677 N N . GLU A 1 88 ? -22.224 -10.048 7.152 1.00 93.69 88 GLU A N 1
ATOM 678 C CA . GLU A 1 88 ? -23.080 -9.002 7.726 1.00 93.69 88 GLU A CA 1
ATOM 679 C C . GLU A 1 88 ? -22.716 -8.703 9.192 1.00 93.69 88 GLU A C 1
ATOM 681 O O . GLU A 1 88 ? -22.593 -7.550 9.607 1.00 93.69 88 GLU A O 1
ATOM 686 N N . THR A 1 89 ? -22.468 -9.749 9.988 1.00 95.38 89 THR A N 1
ATOM 687 C CA . THR A 1 89 ? -22.047 -9.592 11.392 1.00 95.38 89 THR A CA 1
ATOM 688 C C . THR A 1 89 ? -20.617 -9.084 11.549 1.00 95.38 89 THR A C 1
ATOM 690 O O . THR A 1 89 ? -20.293 -8.437 12.549 1.00 95.38 89 THR A O 1
ATOM 693 N N . TRP A 1 90 ? -19.728 -9.394 10.610 1.00 97.06 90 TRP A N 1
ATOM 694 C CA . TRP A 1 90 ? -18.382 -8.837 10.581 1.00 97.06 90 TRP A CA 1
ATOM 695 C C . TRP A 1 90 ? -18.397 -7.368 10.148 1.00 97.06 90 TRP A C 1
ATOM 697 O O . TRP A 1 90 ? -17.752 -6.557 10.807 1.00 97.06 90 TRP A O 1
ATOM 707 N N . ASP A 1 91 ? -19.180 -7.023 9.127 1.00 95.38 91 ASP A N 1
ATOM 708 C CA . ASP A 1 91 ? -19.279 -5.689 8.532 1.00 95.38 91 ASP A CA 1
ATOM 709 C C . ASP A 1 91 ? -19.782 -4.669 9.557 1.00 95.38 91 ASP A C 1
ATOM 711 O O . ASP A 1 91 ? -19.099 -3.691 9.844 1.00 95.38 91 ASP A O 1
ATOM 715 N N . ALA A 1 92 ? -20.871 -4.982 10.268 1.00 95.19 92 ALA A N 1
ATOM 716 C CA . ALA A 1 92 ? -21.386 -4.128 11.341 1.00 95.19 92 ALA A CA 1
ATOM 717 C C . ALA A 1 92 ? -20.355 -3.877 12.464 1.00 95.19 92 ALA A C 1
ATOM 719 O O . ALA A 1 92 ? -20.249 -2.772 13.002 1.00 95.19 92 ALA A O 1
ATOM 720 N N . ARG A 1 93 ? -19.558 -4.897 12.825 1.00 97.38 93 ARG A N 1
ATOM 721 C CA . ARG A 1 93 ? -18.467 -4.739 13.806 1.00 97.38 93 ARG A CA 1
ATOM 722 C C . ARG A 1 93 ? -17.313 -3.917 13.233 1.00 97.38 93 ARG A C 1
ATOM 724 O O . ARG A 1 93 ? -16.692 -3.153 13.971 1.00 97.38 93 ARG A O 1
ATOM 731 N N . ALA A 1 94 ? -17.006 -4.087 11.951 1.00 97.19 94 ALA A N 1
ATOM 732 C CA . ALA A 1 94 ? -15.952 -3.361 11.262 1.00 97.19 94 ALA A CA 1
ATOM 733 C C . ALA A 1 94 ? -16.283 -1.876 11.108 1.00 97.19 94 ALA A C 1
ATOM 735 O O . ALA A 1 94 ? -15.418 -1.055 11.404 1.00 97.19 94 ALA A O 1
ATOM 736 N N . GLU A 1 95 ? -17.521 -1.530 10.760 1.00 95.56 95 GLU A N 1
ATOM 737 C CA . GLU A 1 95 ? -18.011 -0.149 10.728 1.00 95.56 95 GLU A CA 1
ATOM 738 C C . GLU A 1 95 ? -17.896 0.515 12.104 1.00 95.56 95 GLU A C 1
ATOM 740 O O . GLU A 1 95 ? -17.293 1.583 12.226 1.00 95.56 95 GLU A O 1
ATOM 745 N N . GLN A 1 96 ? -18.361 -0.154 13.166 1.00 96.75 96 GLN A N 1
ATOM 746 C CA . GLN A 1 96 ? -18.229 0.365 14.529 1.00 96.75 96 GLN A CA 1
ATOM 747 C C . GLN A 1 96 ? -16.756 0.623 14.896 1.00 96.75 96 GLN A C 1
ATOM 749 O O . GLN A 1 96 ? -16.399 1.696 15.385 1.00 96.75 96 GLN A O 1
ATOM 754 N N . VAL A 1 97 ? -15.871 -0.350 14.654 1.00 97.06 97 VAL A N 1
ATOM 755 C CA . VAL A 1 97 ? -14.439 -0.195 14.954 1.00 97.06 97 VAL A CA 1
ATOM 756 C C . VAL A 1 97 ? -13.795 0.876 14.070 1.00 97.06 97 VAL A C 1
ATOM 758 O O . VAL A 1 97 ? -12.877 1.555 14.530 1.00 97.06 97 VAL A O 1
ATOM 761 N N . ALA A 1 98 ? -14.264 1.072 12.837 1.00 95.75 98 ALA A N 1
ATOM 762 C CA . ALA A 1 98 ? -13.795 2.132 11.954 1.00 95.75 98 ALA A CA 1
ATOM 763 C C . ALA A 1 98 ? -14.167 3.528 12.485 1.00 95.75 98 ALA A C 1
ATOM 765 O O . ALA A 1 98 ? -13.315 4.418 12.502 1.00 95.75 98 ALA A O 1
ATOM 766 N N . GLU A 1 99 ? -15.384 3.725 12.995 1.00 95.69 99 GLU A N 1
ATOM 767 C CA . GLU A 1 99 ? -15.792 4.987 13.630 1.00 95.69 99 GLU A CA 1
ATOM 768 C C . GLU A 1 99 ? -14.966 5.299 14.887 1.00 95.69 99 GLU A C 1
ATOM 770 O O . GLU A 1 99 ? -14.484 6.426 15.085 1.00 95.69 99 GLU A O 1
ATOM 775 N N . GLU A 1 100 ? -14.746 4.284 15.723 1.00 95.38 100 GLU A N 1
ATOM 776 C CA . GLU A 1 100 ? -13.880 4.391 16.895 1.00 95.38 100 GLU A CA 1
ATOM 777 C C . GLU A 1 100 ? -12.432 4.700 16.486 1.00 95.38 100 GLU A C 1
ATOM 779 O O . GLU A 1 100 ? -11.775 5.545 17.097 1.00 95.38 100 GLU A O 1
ATOM 784 N N . ALA A 1 101 ? -11.939 4.082 15.411 1.00 95.06 101 ALA A N 1
ATOM 785 C CA . ALA A 1 101 ? -10.604 4.325 14.881 1.00 95.06 101 ALA A CA 1
ATOM 786 C C . ALA A 1 101 ? -10.434 5.726 14.301 1.00 95.06 101 ALA A C 1
ATOM 788 O O . ALA A 1 101 ? -9.404 6.357 14.538 1.00 95.06 101 ALA A O 1
ATOM 789 N N . ALA A 1 102 ? -11.443 6.252 13.609 1.00 94.50 102 ALA A N 1
ATOM 790 C CA . ALA A 1 102 ? -11.448 7.632 13.147 1.00 94.50 102 ALA A CA 1
ATOM 791 C C . ALA A 1 102 ? -11.371 8.610 14.330 1.00 94.50 102 ALA A C 1
ATOM 793 O O . ALA A 1 102 ? -10.638 9.602 14.287 1.00 94.50 102 ALA A O 1
ATOM 794 N N . THR A 1 103 ? -12.086 8.315 15.417 1.00 94.56 103 THR A N 1
ATOM 795 C CA . THR A 1 103 ? -12.063 9.130 16.637 1.00 94.56 103 THR A CA 1
ATOM 796 C C . THR A 1 103 ? -10.716 9.043 17.349 1.00 94.56 103 THR A C 1
ATOM 798 O O . THR A 1 103 ? -10.105 10.084 17.588 1.00 94.56 103 THR A O 1
ATOM 801 N N . ALA A 1 104 ? -10.186 7.840 17.577 1.00 92.56 104 ALA A N 1
ATOM 802 C CA . ALA A 1 104 ? -8.861 7.638 18.162 1.00 92.56 104 ALA A CA 1
ATOM 803 C C . ALA A 1 104 ? -7.732 8.244 17.302 1.00 92.56 104 ALA A C 1
ATOM 805 O O . ALA A 1 104 ? -6.755 8.784 17.815 1.00 92.56 104 ALA A O 1
ATOM 806 N N . GLY A 1 105 ? -7.868 8.204 15.974 1.00 92.12 105 GLY A N 1
ATOM 807 C CA . GLY A 1 105 ? -6.944 8.853 15.047 1.00 92.12 105 GLY A CA 1
ATOM 808 C C . GLY A 1 105 ? -6.920 10.374 15.215 1.00 92.12 105 GLY A C 1
ATOM 809 O O . GLY A 1 105 ? -5.843 10.968 15.265 1.00 92.12 105 GLY A O 1
ATOM 810 N N . ARG A 1 106 ? -8.092 11.009 15.358 1.00 93.00 106 ARG A N 1
ATOM 811 C CA . ARG A 1 106 ? -8.190 12.451 15.643 1.00 93.00 106 ARG A CA 1
ATOM 812 C C . ARG A 1 106 ? -7.567 12.802 16.990 1.00 93.00 106 ARG A C 1
ATOM 814 O O . ARG A 1 106 ? -6.757 13.722 17.043 1.00 93.00 106 ARG A O 1
ATOM 821 N N . THR A 1 107 ? -7.863 12.040 18.045 1.00 91.44 107 THR A N 1
ATOM 822 C CA . THR A 1 107 ? -7.313 12.314 19.383 1.00 91.44 107 THR A CA 1
ATOM 823 C C . THR A 1 107 ? -5.790 12.173 19.425 1.00 91.44 107 THR A C 1
ATOM 825 O O . THR A 1 107 ? -5.132 12.972 20.089 1.00 91.44 107 THR A O 1
ATOM 828 N N . LEU A 1 108 ? -5.209 11.227 18.675 1.00 91.00 108 LEU A N 1
ATOM 829 C CA . LEU A 1 108 ? -3.756 11.100 18.505 1.00 91.00 108 LEU A CA 1
ATOM 830 C C . LEU A 1 108 ? -3.131 12.353 17.873 1.00 91.00 108 LEU A C 1
ATOM 832 O O . LEU A 1 108 ? -2.102 12.834 18.350 1.00 91.00 108 LEU A O 1
ATOM 836 N N . VAL A 1 109 ? -3.738 12.881 16.806 1.00 92.50 109 VAL A N 1
ATOM 837 C CA . VAL A 1 109 ? -3.243 14.082 16.112 1.00 92.50 109 VAL A CA 1
ATOM 838 C C . VAL A 1 109 ? -3.384 15.315 17.002 1.00 92.50 109 VAL A C 1
ATOM 840 O O . VAL A 1 109 ? -2.403 16.021 17.218 1.00 92.50 109 VAL A O 1
ATOM 843 N N . GLU A 1 110 ? -4.554 15.519 17.607 1.00 91.50 110 GLU A N 1
ATOM 844 C CA . GLU A 1 110 ? -4.789 16.619 18.550 1.00 91.50 110 GLU A CA 1
ATOM 845 C C . GLU A 1 110 ? -3.835 16.558 19.748 1.00 91.50 110 GLU A C 1
ATOM 847 O O . GLU A 1 110 ? -3.371 17.585 20.244 1.00 91.50 110 GLU A O 1
ATOM 852 N N . PHE A 1 111 ? -3.506 15.356 20.225 1.00 90.12 111 PHE A N 1
ATOM 853 C CA . PHE A 1 111 ? -2.526 15.176 21.286 1.00 90.12 111 PHE A CA 1
ATOM 854 C C . PHE A 1 111 ? -1.120 15.612 20.859 1.00 90.12 111 PHE A C 1
ATOM 856 O O . PHE A 1 111 ? -0.463 16.339 21.605 1.00 90.12 111 PHE A O 1
ATOM 863 N N . ILE A 1 112 ? -0.674 15.216 19.662 1.00 91.69 112 ILE A N 1
ATOM 864 C CA . ILE A 1 112 ? 0.607 15.665 19.098 1.00 91.69 112 ILE A CA 1
ATOM 865 C C . ILE A 1 112 ? 0.630 17.195 19.013 1.00 91.69 112 ILE A C 1
ATOM 867 O O . ILE A 1 112 ? 1.580 17.807 19.503 1.00 91.69 112 ILE A O 1
ATOM 871 N N . ASP A 1 113 ? -0.427 17.806 18.477 1.00 92.44 113 ASP A N 1
ATOM 872 C CA . ASP A 1 113 ? -0.531 19.260 18.339 1.00 92.44 113 ASP A CA 1
ATOM 873 C C . ASP A 1 113 ? -0.482 19.960 19.705 1.00 92.44 113 ASP A C 1
ATOM 875 O O . ASP A 1 113 ? 0.246 20.940 19.878 1.00 92.44 113 ASP A O 1
ATOM 879 N N . ARG A 1 114 ? -1.179 19.427 20.721 1.00 90.12 114 ARG A N 1
ATOM 880 C CA . ARG A 1 114 ? -1.101 19.935 22.102 1.00 90.12 114 ARG A CA 1
ATOM 881 C C . ARG A 1 114 ? 0.310 19.837 22.674 1.00 90.12 114 ARG A C 1
ATOM 883 O O . ARG A 1 114 ? 0.767 20.787 23.308 1.00 90.12 114 ARG A O 1
ATOM 890 N N . CYS A 1 115 ? 1.023 18.732 22.450 1.00 89.06 115 CYS A N 1
ATOM 891 C CA . CYS A 1 115 ? 2.412 18.597 22.893 1.00 89.06 115 CYS A CA 1
ATOM 892 C C . CYS A 1 115 ? 3.336 19.615 22.210 1.00 89.06 115 CYS A C 1
ATOM 894 O O . CYS A 1 115 ? 4.229 20.165 22.858 1.00 89.06 115 CYS A O 1
ATOM 896 N N . GLU A 1 116 ? 3.130 19.890 20.922 1.00 90.50 116 GLU A N 1
ATOM 897 C CA . GLU A 1 116 ? 3.915 20.882 20.185 1.00 90.50 116 GLU A CA 1
ATOM 898 C C . GLU A 1 116 ? 3.620 22.313 20.642 1.00 90.50 116 GLU A C 1
ATOM 900 O O . GLU A 1 116 ? 4.552 23.091 20.864 1.00 90.50 116 GLU A O 1
ATOM 905 N N . GLN A 1 117 ? 2.345 22.641 20.864 1.00 89.94 117 GLN A N 1
ATOM 906 C CA . GLN A 1 117 ? 1.927 23.924 21.429 1.00 89.94 117 GLN A CA 1
ATOM 907 C C . GLN A 1 117 ? 2.477 24.121 22.846 1.00 89.94 117 GLN A C 1
ATOM 909 O O . GLN A 1 117 ? 3.004 25.191 23.152 1.00 89.94 117 GLN A O 1
ATOM 914 N N . ALA A 1 118 ? 2.438 23.086 23.691 1.00 86.88 118 ALA A N 1
ATOM 915 C CA . ALA A 1 118 ? 3.028 23.123 25.028 1.00 86.88 118 ALA A CA 1
ATOM 916 C C . ALA A 1 118 ? 4.546 23.361 24.964 1.00 86.88 118 ALA A C 1
ATOM 918 O O . ALA A 1 118 ? 5.067 24.249 25.640 1.00 86.88 118 ALA A O 1
ATOM 919 N N . ALA A 1 119 ? 5.261 22.642 24.092 1.00 87.81 119 ALA A N 1
ATOM 920 C CA . ALA A 1 119 ? 6.694 22.843 23.884 1.00 87.81 119 ALA A CA 1
ATOM 921 C C . ALA A 1 119 ? 7.022 24.272 23.401 1.00 87.81 119 ALA A C 1
ATOM 923 O O . ALA A 1 119 ? 8.009 24.864 23.846 1.00 87.81 119 ALA A O 1
ATOM 924 N N . ALA A 1 120 ? 6.195 24.851 22.524 1.00 88.12 120 ALA A N 1
ATOM 925 C CA . ALA A 1 120 ? 6.335 26.238 22.080 1.00 88.12 120 ALA A CA 1
ATOM 926 C C . ALA A 1 120 ? 6.053 27.246 23.212 1.00 88.12 120 ALA A C 1
ATOM 928 O O . ALA A 1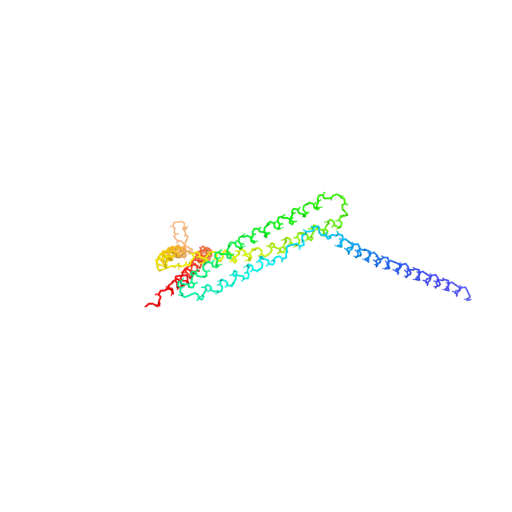 120 ? 6.822 28.191 23.389 1.00 88.12 120 ALA A O 1
ATOM 929 N N . GLY A 1 121 ? 5.021 27.018 24.030 1.00 87.00 121 GLY A N 1
ATOM 930 C CA . GLY A 1 121 ? 4.701 27.854 25.193 1.00 87.00 121 GLY A CA 1
ATOM 931 C C . GLY A 1 121 ? 5.803 27.844 26.261 1.00 87.00 121 GLY A C 1
ATOM 932 O O . GLY A 1 121 ? 6.189 28.891 26.795 1.00 87.00 121 GLY A O 1
ATOM 933 N N . HIS A 1 122 ? 6.411 26.681 26.515 1.00 82.62 122 HIS A N 1
ATOM 934 C CA . HIS A 1 122 ? 7.602 26.589 27.363 1.00 82.62 122 HIS A CA 1
ATOM 935 C C . HIS A 1 122 ? 8.769 27.395 26.776 1.00 82.62 122 HIS A C 1
ATOM 937 O O . HIS A 1 122 ? 9.470 28.088 27.514 1.00 82.62 122 HIS A O 1
ATOM 943 N N . ALA A 1 123 ? 8.948 27.399 25.448 1.00 81.94 123 ALA A N 1
ATOM 944 C CA . ALA A 1 123 ? 9.992 28.178 24.780 1.00 81.94 123 ALA A CA 1
ATOM 945 C C . ALA A 1 123 ? 9.827 29.701 24.948 1.00 81.94 123 ALA A C 1
ATOM 947 O O . ALA A 1 123 ? 10.832 30.415 24.984 1.00 81.94 123 ALA A O 1
ATOM 948 N N . THR A 1 124 ? 8.605 30.206 25.124 1.00 84.94 124 THR A N 1
ATOM 949 C CA . THR A 1 124 ? 8.335 31.640 25.338 1.00 84.94 124 THR A CA 1
ATOM 950 C C . THR A 1 124 ? 8.374 32.072 26.804 1.00 84.94 124 THR A C 1
ATOM 952 O O . THR A 1 124 ? 8.417 33.265 27.088 1.00 84.94 124 THR A O 1
ATOM 955 N N . THR A 1 125 ? 8.400 31.130 27.751 1.00 79.81 125 THR A N 1
ATOM 956 C CA . THR A 1 125 ? 8.405 31.446 29.187 1.00 79.81 125 THR A CA 1
ATOM 957 C C . THR A 1 125 ? 9.759 32.048 29.597 1.00 79.81 125 THR A C 1
ATOM 959 O O . THR A 1 125 ? 10.811 31.456 29.332 1.00 79.81 125 THR A O 1
ATOM 962 N N . THR A 1 126 ? 9.745 33.242 30.203 1.00 71.38 126 THR A N 1
ATOM 963 C CA . THR A 1 126 ? 10.945 34.011 30.606 1.00 71.38 126 THR A CA 1
ATOM 964 C C . THR A 1 126 ? 11.364 33.796 32.060 1.00 71.38 126 THR A C 1
ATOM 966 O O . THR A 1 126 ? 12.498 34.106 32.409 1.00 71.38 126 THR A O 1
ATOM 969 N N . ASN A 1 127 ? 10.479 33.248 32.897 1.00 78.75 127 ASN A N 1
ATOM 970 C CA . ASN A 1 127 ? 10.688 33.127 34.345 1.00 78.75 127 ASN A CA 1
ATOM 971 C C . ASN A 1 127 ? 11.310 31.785 34.782 1.00 78.75 127 ASN A C 1
ATOM 973 O O . ASN A 1 127 ? 11.537 31.584 35.971 1.00 78.75 127 ASN A O 1
ATOM 977 N N . GLU A 1 128 ? 11.573 30.863 33.852 1.00 74.88 128 GLU A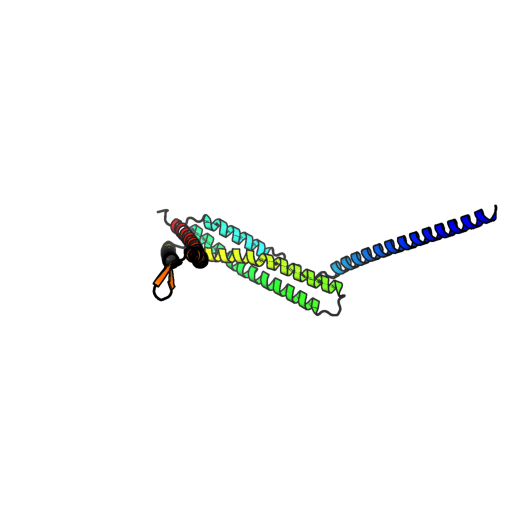 N 1
ATOM 978 C CA . GLU A 1 128 ? 12.142 29.544 34.157 1.00 74.88 128 GLU A CA 1
ATOM 979 C C . GLU A 1 128 ? 13.656 29.493 33.881 1.00 74.88 128 GLU A C 1
ATOM 981 O O . GLU A 1 128 ? 14.111 30.028 32.862 1.00 74.88 128 GLU A O 1
ATOM 986 N N . PRO A 1 129 ? 14.448 28.799 34.725 1.00 80.94 129 PRO A N 1
ATOM 987 C CA . PRO A 1 129 ? 15.857 28.543 34.446 1.00 80.94 129 PRO A CA 1
ATOM 988 C C . PRO A 1 129 ? 16.056 27.828 33.092 1.00 80.94 129 PRO A C 1
ATOM 990 O O . PRO A 1 129 ? 15.292 26.912 32.767 1.00 80.94 129 PRO A O 1
ATOM 993 N N . PRO A 1 130 ? 17.107 28.161 32.309 1.00 81.12 130 PRO A N 1
ATOM 994 C CA . PRO A 1 130 ? 17.317 27.596 30.971 1.00 81.12 130 PRO A CA 1
ATOM 995 C C . PRO A 1 130 ? 17.371 26.062 30.921 1.00 81.12 130 PRO A C 1
ATOM 997 O O . PRO A 1 130 ? 16.908 25.461 29.952 1.00 81.12 130 PRO A O 1
ATOM 1000 N N . HIS A 1 131 ? 17.917 25.423 31.958 1.00 77.81 131 HIS A N 1
ATOM 1001 C CA . HIS A 1 131 ? 18.038 23.967 32.035 1.00 77.81 131 HIS A CA 1
ATOM 1002 C C . HIS A 1 131 ? 16.683 23.277 32.291 1.00 77.81 131 HIS A C 1
ATOM 1004 O O . HIS A 1 131 ? 16.382 22.296 31.613 1.00 77.81 131 HIS A O 1
ATOM 1010 N N . VAL A 1 132 ? 15.827 23.825 33.168 1.00 78.88 132 VAL A N 1
ATOM 1011 C CA . VAL A 1 132 ? 14.455 23.322 33.414 1.00 78.88 132 VAL A CA 1
ATOM 1012 C C . VAL A 1 132 ? 13.604 23.473 32.156 1.00 78.88 132 VAL A C 1
ATOM 1014 O O . VAL A 1 132 ? 12.957 22.526 31.706 1.00 78.88 132 VAL A O 1
ATOM 1017 N N . LYS A 1 133 ? 13.677 24.651 31.530 1.00 81.75 133 LYS A N 1
ATOM 1018 C CA . LYS A 1 133 ? 12.993 24.959 30.273 1.00 81.75 133 LYS A CA 1
ATOM 1019 C C . LYS A 1 133 ? 13.398 23.996 29.155 1.00 81.75 133 LYS A C 1
ATOM 1021 O O . LYS A 1 133 ? 12.541 23.430 28.476 1.00 81.75 133 LYS A O 1
ATOM 1026 N N . GLY A 1 134 ? 14.702 23.768 28.983 1.00 83.25 134 GLY A N 1
ATOM 1027 C CA . GLY A 1 134 ? 15.232 22.817 28.004 1.00 83.25 134 GLY A CA 1
ATOM 1028 C C . GLY A 1 134 ? 14.761 21.382 28.256 1.00 83.25 134 GLY A C 1
ATOM 1029 O O . GLY A 1 134 ? 14.344 20.704 27.315 1.00 83.25 134 GLY A O 1
ATOM 1030 N N . ALA A 1 135 ? 14.766 20.938 29.516 1.00 84.62 135 ALA A N 1
ATOM 1031 C CA . ALA A 1 135 ? 14.292 19.612 29.907 1.00 84.62 135 ALA A CA 1
ATOM 1032 C C . ALA A 1 135 ? 12.789 19.420 29.627 1.00 84.62 135 ALA A C 1
ATOM 1034 O O . ALA A 1 135 ? 12.412 18.417 29.015 1.00 84.62 135 ALA A O 1
ATOM 1035 N N . ARG A 1 136 ? 11.933 20.396 29.975 1.00 83.25 136 ARG A N 1
ATOM 1036 C CA . ARG A 1 136 ? 10.482 20.359 29.695 1.00 83.25 136 ARG A CA 1
ATOM 1037 C C . ARG A 1 136 ? 10.168 20.288 28.205 1.00 83.25 136 ARG A C 1
ATOM 1039 O O . ARG A 1 136 ? 9.390 19.427 27.792 1.00 83.25 136 ARG A O 1
ATOM 1046 N N . ILE A 1 137 ? 10.791 21.155 27.401 1.00 86.25 137 ILE A N 1
ATOM 1047 C CA . ILE A 1 137 ? 10.619 21.187 25.936 1.00 86.25 137 ILE A CA 1
ATOM 1048 C C . ILE A 1 137 ? 11.039 19.854 25.319 1.00 86.25 137 ILE A C 1
ATOM 1050 O O . ILE A 1 137 ? 10.357 19.321 24.444 1.00 86.25 137 ILE A O 1
ATOM 1054 N N . LYS A 1 138 ? 12.172 19.304 25.769 1.00 87.88 138 LYS A N 1
ATOM 1055 C CA . LYS A 1 138 ? 12.651 18.010 25.290 1.00 87.88 138 LYS A CA 1
ATOM 1056 C C . LYS A 1 138 ? 11.658 16.900 25.637 1.00 87.88 138 LYS A C 1
ATOM 1058 O O . LYS A 1 138 ? 11.229 16.186 24.742 1.00 87.88 138 LYS A O 1
ATOM 1063 N N . LYS A 1 139 ? 11.223 16.808 26.898 1.00 86.44 139 LYS A N 1
ATOM 1064 C CA . LYS A 1 139 ? 10.277 15.781 27.360 1.00 86.44 139 LYS A CA 1
ATOM 1065 C C . LYS A 1 139 ? 8.947 15.820 26.597 1.00 86.44 139 LYS A C 1
ATOM 1067 O O . LYS A 1 139 ? 8.469 14.776 26.164 1.00 86.44 139 LYS A O 1
ATOM 1072 N N . THR A 1 140 ? 8.374 17.007 26.383 1.00 85.62 140 THR A N 1
ATOM 1073 C CA . THR A 1 140 ? 7.131 17.181 25.598 1.00 85.62 140 THR A CA 1
ATOM 1074 C C . THR A 1 140 ? 7.302 16.753 24.142 1.00 85.62 140 THR A C 1
ATOM 1076 O O . THR A 1 140 ? 6.457 16.033 23.609 1.00 85.62 140 THR A O 1
ATOM 1079 N N . ARG A 1 141 ? 8.418 17.123 23.504 1.00 88.69 141 ARG A N 1
ATOM 1080 C CA . ARG A 1 141 ? 8.730 16.682 22.135 1.00 88.69 141 ARG A CA 1
ATOM 1081 C C . ARG A 1 141 ? 8.983 15.184 22.037 1.00 88.69 141 ARG A C 1
ATOM 1083 O O . ARG A 1 141 ? 8.534 14.570 21.075 1.00 88.69 141 ARG A O 1
ATOM 1090 N N . ASP A 1 142 ? 9.657 14.594 23.018 1.00 89.06 142 ASP A N 1
ATOM 1091 C CA . ASP A 1 142 ? 9.920 13.156 23.055 1.00 89.06 142 ASP A CA 1
ATOM 1092 C C . ASP A 1 142 ? 8.605 12.362 23.172 1.00 89.06 142 ASP A C 1
ATOM 1094 O O . ASP A 1 142 ? 8.445 11.333 22.516 1.00 89.06 142 ASP A O 1
ATOM 1098 N N . ILE A 1 143 ? 7.631 12.856 23.948 1.00 87.38 143 ILE A N 1
ATOM 1099 C CA . ILE A 1 143 ? 6.276 12.283 24.021 1.00 87.38 143 ILE A CA 1
ATOM 1100 C C . ILE A 1 143 ? 5.570 12.384 22.659 1.00 87.38 143 ILE A C 1
ATOM 1102 O O . ILE A 1 143 ? 5.105 11.368 22.139 1.00 87.38 143 ILE A O 1
ATOM 1106 N N . ALA A 1 144 ? 5.554 13.570 22.041 1.00 88.88 144 ALA A N 1
ATOM 1107 C CA . ALA A 1 144 ? 4.962 13.766 20.715 1.00 88.88 144 ALA A CA 1
ATOM 1108 C C . ALA A 1 144 ? 5.605 12.856 19.656 1.00 88.88 144 ALA A C 1
ATOM 1110 O O . ALA A 1 144 ? 4.910 12.265 18.833 1.00 88.88 144 ALA A O 1
ATOM 1111 N N . ALA A 1 145 ? 6.931 12.698 19.698 1.00 89.62 145 ALA A N 1
ATOM 1112 C CA . ALA A 1 145 ? 7.679 11.844 18.783 1.00 89.62 145 ALA A CA 1
ATOM 1113 C C . ALA A 1 145 ? 7.310 10.362 18.940 1.00 89.62 145 ALA A C 1
ATOM 1115 O O . ALA A 1 145 ? 7.146 9.669 17.936 1.00 89.62 145 ALA A O 1
ATOM 1116 N N . LYS A 1 146 ? 7.126 9.880 20.178 1.00 88.81 146 LYS A N 1
ATOM 1117 C CA . LYS A 1 146 ? 6.653 8.510 20.435 1.00 88.81 146 LYS A CA 1
ATOM 1118 C C . LYS A 1 146 ? 5.267 8.279 19.842 1.00 88.81 146 LYS A C 1
ATOM 1120 O O . LYS A 1 146 ? 5.085 7.310 19.111 1.00 88.81 146 LYS A O 1
ATOM 1125 N N . VAL A 1 147 ? 4.318 9.179 20.104 1.00 89.12 147 VAL A N 1
ATOM 1126 C CA . VAL A 1 147 ? 2.949 9.062 19.572 1.00 89.12 147 VAL A CA 1
ATOM 1127 C C . VAL A 1 147 ? 2.949 9.138 18.046 1.00 89.12 147 VAL A C 1
ATOM 1129 O O . VAL A 1 147 ? 2.352 8.292 17.383 1.00 89.12 147 VAL A O 1
ATOM 1132 N N . ARG A 1 148 ? 3.714 10.069 17.469 1.00 91.06 148 ARG A N 1
ATOM 1133 C CA . ARG A 1 148 ? 3.910 10.188 16.019 1.00 91.06 148 ARG A CA 1
ATOM 1134 C C . ARG A 1 148 ? 4.479 8.917 15.390 1.00 91.06 148 ARG A C 1
ATOM 1136 O O . ARG A 1 148 ? 4.150 8.628 14.248 1.00 91.06 148 ARG A O 1
ATOM 1143 N N . GLY A 1 149 ? 5.301 8.159 16.115 1.00 88.69 149 GLY A N 1
ATOM 1144 C CA . GLY A 1 149 ? 5.806 6.864 15.658 1.00 88.69 149 GLY A CA 1
ATOM 1145 C C . GLY A 1 149 ? 4.726 5.782 15.534 1.00 88.69 149 GLY A C 1
ATOM 1146 O O . GLY A 1 149 ? 4.862 4.896 14.698 1.00 88.69 149 GLY A O 1
ATOM 1147 N N . VAL A 1 150 ? 3.646 5.861 16.320 1.00 88.31 150 VAL A N 1
ATOM 1148 C CA . VAL A 1 150 ? 2.544 4.876 16.322 1.00 88.31 150 VAL A CA 1
ATOM 1149 C C . VAL A 1 150 ? 1.480 5.197 15.267 1.00 88.31 150 VAL A C 1
ATOM 1151 O O . VAL A 1 150 ? 0.887 4.284 14.690 1.00 88.31 150 VAL A O 1
ATOM 1154 N N . VAL A 1 151 ? 1.259 6.484 14.977 1.00 91.31 151 VAL A N 1
ATOM 1155 C CA . VAL A 1 151 ? 0.228 6.954 14.032 1.00 91.31 151 VAL A CA 1
ATOM 1156 C C . VAL A 1 151 ? 0.288 6.260 12.659 1.00 91.31 151 VAL A C 1
ATOM 1158 O O . VAL A 1 151 ? -0.773 5.862 12.182 1.00 91.31 151 VAL A O 1
ATOM 1161 N N . PRO A 1 152 ? 1.455 6.059 12.009 1.00 93.12 152 PRO A N 1
ATOM 1162 C CA . PRO A 1 152 ? 1.517 5.402 10.704 1.00 93.12 152 PRO A CA 1
ATOM 1163 C C . PRO A 1 152 ? 0.989 3.966 10.711 1.00 93.12 152 PRO A C 1
ATOM 1165 O O . PRO A 1 152 ? 0.228 3.599 9.821 1.00 93.12 152 PRO A O 1
ATOM 1168 N N . GLU A 1 153 ? 1.352 3.163 11.714 1.00 90.06 153 GLU A N 1
ATOM 1169 C CA . GLU A 1 153 ? 0.895 1.770 11.807 1.00 90.06 153 GLU A CA 1
ATOM 1170 C C . GLU A 1 153 ? -0.594 1.694 12.155 1.00 90.06 153 GLU A C 1
ATOM 1172 O O . GLU A 1 153 ? -1.330 0.916 11.550 1.00 90.06 153 GLU A O 1
ATOM 1177 N N . PHE A 1 154 ? -1.064 2.555 13.065 1.00 91.31 154 PHE A N 1
ATOM 1178 C CA . PHE A 1 154 ? -2.489 2.669 13.377 1.00 91.31 154 PHE A CA 1
ATOM 1179 C C . PHE A 1 154 ? -3.307 3.042 12.133 1.00 91.31 154 PHE A C 1
ATOM 1181 O O . PHE A 1 154 ? -4.288 2.378 11.799 1.00 91.31 154 PHE A O 1
ATOM 1188 N N . ARG A 1 155 ? -2.856 4.069 11.404 1.00 94.62 155 ARG A N 1
ATOM 1189 C CA . ARG A 1 155 ? -3.486 4.543 10.172 1.00 94.62 155 ARG A CA 1
ATOM 1190 C C . ARG A 1 155 ? -3.498 3.466 9.093 1.00 94.62 155 ARG A C 1
ATOM 1192 O O . ARG A 1 155 ? -4.529 3.262 8.469 1.00 94.62 155 ARG A O 1
ATOM 1199 N N . LYS A 1 156 ? -2.389 2.753 8.907 1.00 94.81 156 LYS A N 1
ATOM 1200 C CA . LYS A 1 156 ? -2.292 1.646 7.951 1.00 94.81 156 LYS A CA 1
ATOM 1201 C C . LYS A 1 156 ? -3.285 0.526 8.270 1.00 94.81 156 LYS A C 1
ATOM 1203 O O . LYS A 1 156 ? -3.915 0.002 7.358 1.00 94.81 156 LYS A O 1
ATOM 1208 N N . GLY A 1 157 ? -3.434 0.163 9.546 1.00 94.12 157 GLY A N 1
ATOM 1209 C CA . GLY A 1 157 ? -4.436 -0.818 9.972 1.00 94.12 157 GLY A CA 1
ATOM 1210 C C . GLY A 1 157 ? -5.863 -0.347 9.691 1.00 94.12 157 GLY A C 1
ATOM 1211 O O . GLY A 1 157 ? -6.667 -1.109 9.162 1.00 94.12 157 GLY A O 1
ATOM 1212 N N . TYR A 1 158 ? -6.157 0.917 9.998 1.00 95.62 158 TYR A N 1
ATOM 1213 C CA . TYR A 1 158 ? -7.455 1.538 9.733 1.00 95.62 158 TYR A CA 1
ATOM 1214 C C . TYR A 1 158 ? -7.793 1.600 8.234 1.00 95.62 158 TYR A C 1
ATOM 1216 O O . TYR A 1 158 ? -8.869 1.169 7.833 1.00 95.62 158 TYR A O 1
ATOM 1224 N N . GLU A 1 159 ? -6.863 2.066 7.397 1.00 96.19 159 GLU A N 1
ATOM 1225 C CA . GLU A 1 159 ? -7.031 2.116 5.937 1.00 96.19 159 GLU A CA 1
ATOM 1226 C C . GLU A 1 159 ? -7.270 0.719 5.354 1.00 96.19 159 GLU A C 1
ATOM 1228 O O . GLU A 1 159 ? -8.147 0.542 4.512 1.00 96.19 159 GLU A O 1
ATOM 1233 N N . LEU A 1 160 ? -6.547 -0.291 5.849 1.00 94.94 160 LEU A N 1
ATOM 1234 C CA . LEU A 1 160 ? -6.751 -1.672 5.425 1.00 94.94 160 LEU A CA 1
ATOM 1235 C C . LEU A 1 160 ? -8.122 -2.213 5.855 1.00 94.94 160 LEU A C 1
ATOM 1237 O O . LEU A 1 160 ? -8.725 -2.970 5.101 1.00 94.94 160 LEU A O 1
ATOM 1241 N N . LEU A 1 161 ? -8.621 -1.849 7.042 1.00 96.19 161 LEU A N 1
ATOM 1242 C CA . LEU A 1 161 ? -9.961 -2.245 7.487 1.00 96.19 161 LEU A CA 1
ATOM 1243 C C . LEU A 1 161 ? -11.041 -1.655 6.576 1.00 96.19 161 LEU A C 1
ATOM 1245 O O . LEU A 1 161 ? -11.911 -2.399 6.134 1.00 96.19 161 LEU A O 1
ATOM 1249 N N . LEU A 1 162 ? -10.946 -0.363 6.246 1.00 95.56 162 LEU A N 1
ATO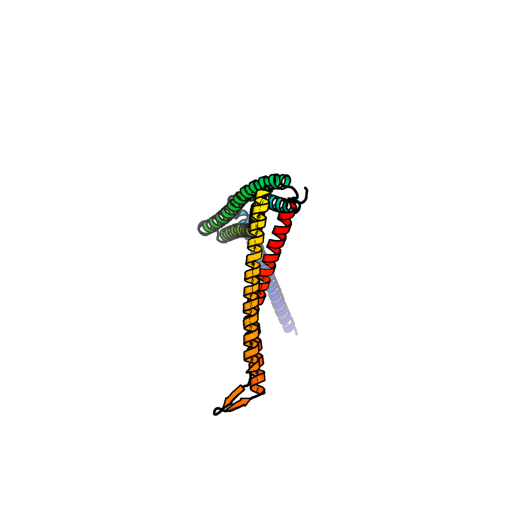M 1250 C CA . LEU A 1 162 ? -11.872 0.290 5.315 1.00 95.56 162 LEU A CA 1
ATOM 1251 C C . LEU A 1 162 ? -11.842 -0.362 3.931 1.00 95.56 162 LEU A C 1
ATOM 1253 O O . LEU A 1 162 ? -12.891 -0.663 3.372 1.00 95.56 162 LEU A O 1
ATOM 1257 N N . GLU A 1 163 ? -10.645 -0.658 3.415 1.00 93.50 163 GLU A N 1
ATOM 1258 C CA . GLU A 1 163 ? -10.491 -1.385 2.152 1.00 93.50 163 GLU A CA 1
ATOM 1259 C C . GLU A 1 163 ? -11.212 -2.743 2.196 1.00 93.50 163 GLU A C 1
ATOM 1261 O O . GLU A 1 163 ? -11.804 -3.168 1.205 1.00 93.50 163 GLU A O 1
ATOM 1266 N N . ARG A 1 164 ? -11.172 -3.447 3.337 1.00 94.19 164 ARG A N 1
ATOM 1267 C CA . ARG A 1 164 ? -11.876 -4.726 3.490 1.00 94.19 164 ARG A CA 1
ATOM 1268 C C . ARG A 1 164 ? -13.383 -4.550 3.543 1.00 94.19 164 ARG A C 1
ATOM 1270 O O . ARG A 1 164 ? -14.058 -5.280 2.827 1.00 94.19 164 ARG A O 1
ATOM 1277 N N . VAL A 1 165 ? -13.885 -3.585 4.309 1.00 93.69 165 VAL A N 1
ATOM 1278 C CA . VAL A 1 165 ? -15.317 -3.244 4.369 1.00 93.69 165 VAL A CA 1
ATOM 1279 C C . VAL A 1 165 ? -15.866 -2.995 2.961 1.00 93.69 165 VAL A C 1
ATOM 1281 O O . VAL A 1 165 ? -16.782 -3.688 2.530 1.00 93.69 165 VAL A O 1
ATOM 1284 N N . GLU A 1 166 ? -15.209 -2.146 2.165 1.00 90.31 166 GLU A N 1
ATOM 1285 C CA . GLU A 1 166 ? -15.624 -1.852 0.782 1.00 90.31 166 GLU A CA 1
ATOM 1286 C C . GLU A 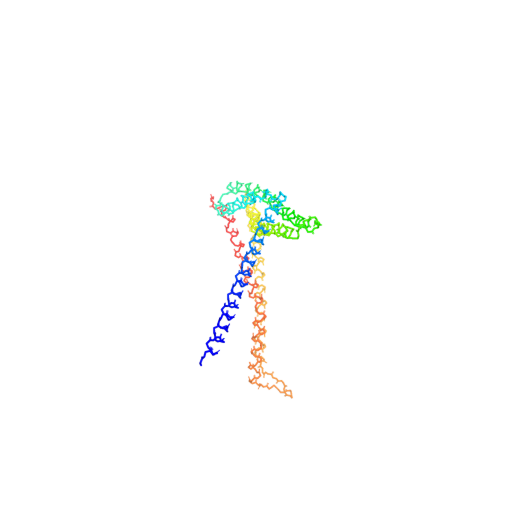1 166 ? -15.647 -3.083 -0.147 1.00 90.31 166 GLU A C 1
ATOM 1288 O O . GLU A 1 166 ? -16.375 -3.111 -1.139 1.00 90.31 166 GLU A O 1
ATOM 1293 N N . MET A 1 167 ? -14.850 -4.114 0.150 1.00 88.75 167 MET A N 1
ATOM 1294 C CA . MET A 1 167 ? -14.752 -5.339 -0.653 1.00 88.75 167 MET A CA 1
ATOM 1295 C C . MET A 1 167 ? -15.686 -6.457 -0.197 1.00 88.75 167 MET A C 1
ATOM 1297 O O . MET A 1 167 ? -15.623 -7.555 -0.757 1.00 88.75 167 MET A O 1
ATOM 1301 N N . THR A 1 168 ? -16.518 -6.221 0.813 1.00 91.75 168 THR A N 1
ATOM 1302 C CA . THR A 1 168 ? -17.334 -7.270 1.420 1.00 91.75 168 THR A CA 1
ATOM 1303 C C . THR A 1 168 ? -18.729 -7.279 0.781 1.00 91.75 168 THR A C 1
ATOM 1305 O O . THR A 1 168 ? -19.477 -6.315 0.916 1.00 91.75 168 THR A O 1
ATOM 1308 N N . PRO A 1 169 ? -19.112 -8.328 0.026 1.00 93.06 169 PRO A N 1
ATOM 1309 C CA . PRO A 1 169 ? -20.429 -8.378 -0.597 1.00 93.06 169 PRO A CA 1
ATOM 1310 C C . PRO A 1 169 ? -21.495 -8.790 0.423 1.00 93.06 169 PRO A C 1
ATOM 1312 O O . PRO A 1 169 ? -21.480 -9.918 0.904 1.00 93.06 169 PRO A O 1
ATOM 1315 N N . ASN A 1 170 ? -22.477 -7.929 0.681 1.00 90.38 170 ASN A N 1
ATOM 1316 C CA . ASN A 1 170 ? -23.531 -8.207 1.667 1.00 90.38 170 ASN A CA 1
ATOM 1317 C C . ASN A 1 170 ? -24.613 -9.182 1.172 1.00 90.38 170 ASN A C 1
ATOM 1319 O O . ASN A 1 170 ? -25.392 -9.721 1.953 1.00 90.38 170 ASN A O 1
ATOM 1323 N N . ASN A 1 171 ? -24.691 -9.428 -0.137 1.00 92.81 171 ASN A N 1
ATOM 1324 C CA . ASN A 1 171 ? -25.636 -10.374 -0.729 1.00 92.81 171 ASN A CA 1
ATOM 1325 C C . ASN A 1 171 ? -25.155 -10.857 -2.112 1.00 92.81 171 ASN A C 1
ATOM 1327 O O . ASN A 1 171 ? -24.213 -10.315 -2.693 1.00 92.81 171 ASN A O 1
ATOM 1331 N N . LYS A 1 172 ? -25.851 -11.850 -2.690 1.00 93.31 172 LYS A N 1
ATOM 1332 C CA . LYS A 1 172 ? -25.530 -12.413 -4.020 1.00 93.31 172 LYS A CA 1
ATOM 1333 C C . LYS A 1 172 ? -25.519 -11.371 -5.150 1.00 93.31 172 LYS A C 1
ATOM 1335 O O . LYS A 1 172 ? -24.756 -11.504 -6.107 1.00 93.31 172 LYS A O 1
ATOM 1340 N N . LYS A 1 173 ? -26.366 -10.337 -5.079 1.00 93.88 173 LYS A N 1
ATOM 1341 C CA . LYS A 1 173 ? -26.420 -9.281 -6.103 1.00 93.88 173 LYS A CA 1
ATOM 1342 C C . LYS A 1 173 ? -25.169 -8.403 -6.033 1.00 93.88 173 LYS A C 1
ATOM 1344 O O . LYS A 1 173 ? -24.565 -8.144 -7.075 1.00 93.88 173 LYS A O 1
ATOM 1349 N N . ASP A 1 174 ? -24.763 -8.014 -4.830 1.00 93.44 174 ASP A N 1
ATOM 1350 C CA . ASP A 1 174 ? -23.555 -7.220 -4.590 1.00 93.44 174 ASP A CA 1
ATOM 1351 C C . ASP A 1 174 ? -22.300 -8.026 -4.933 1.00 93.44 174 ASP A C 1
ATOM 1353 O O . ASP A 1 174 ? -21.411 -7.523 -5.617 1.00 93.44 174 ASP A O 1
ATOM 1357 N N . GLN A 1 175 ? -22.277 -9.321 -4.598 1.00 94.69 175 GLN A N 1
ATOM 1358 C CA . GLN A 1 175 ? -21.229 -10.253 -5.019 1.00 94.69 175 GLN A CA 1
ATOM 1359 C C . GLN A 1 175 ? -21.068 -10.268 -6.547 1.00 94.69 175 GLN A C 1
ATOM 1361 O O . GLN A 1 175 ? -19.958 -10.131 -7.065 1.00 94.69 175 GLN A O 1
ATOM 1366 N N . ALA A 1 176 ? -22.168 -10.403 -7.296 1.00 95.00 176 ALA A N 1
ATOM 1367 C CA . ALA A 1 176 ? -22.129 -10.411 -8.756 1.00 95.00 176 ALA A CA 1
ATOM 1368 C C . ALA A 1 176 ? -21.652 -9.069 -9.341 1.00 95.00 176 ALA A C 1
ATOM 1370 O O . ALA A 1 176 ? -20.895 -9.060 -10.320 1.00 95.00 176 ALA A O 1
ATOM 1371 N N . ALA A 1 177 ? -22.068 -7.944 -8.749 1.00 95.62 177 ALA A N 1
ATOM 1372 C CA . ALA A 1 177 ? -21.625 -6.610 -9.146 1.00 95.62 177 ALA A CA 1
ATOM 1373 C C . ALA A 1 177 ? -20.117 -6.424 -8.908 1.00 95.62 177 ALA A C 1
ATOM 1375 O O . ALA A 1 177 ? -19.392 -6.084 -9.847 1.00 95.62 177 ALA A O 1
ATOM 1376 N N . LEU A 1 178 ? -19.638 -6.765 -7.711 1.00 95.38 178 LEU A N 1
ATOM 1377 C CA . LEU A 1 178 ? -18.231 -6.676 -7.328 1.00 95.38 178 LEU A CA 1
ATOM 1378 C C . LEU A 1 178 ? -17.344 -7.579 -8.198 1.00 95.38 178 LEU A C 1
ATOM 1380 O O . LEU A 1 178 ? -16.310 -7.149 -8.707 1.00 95.38 178 LEU A O 1
ATOM 1384 N N . LEU A 1 179 ? -17.767 -8.818 -8.472 1.00 96.25 179 LEU A N 1
ATOM 1385 C CA . LEU A 1 179 ? -17.036 -9.711 -9.379 1.00 96.25 179 LEU A CA 1
ATOM 1386 C C . LEU A 1 179 ? -16.935 -9.153 -10.799 1.00 96.25 179 LEU A C 1
ATOM 1388 O O . LEU A 1 179 ? -15.925 -9.366 -11.475 1.00 96.25 179 LEU A O 1
ATOM 1392 N N . ARG A 1 180 ? -17.973 -8.465 -11.284 1.00 97.25 180 ARG A N 1
ATOM 1393 C CA . ARG A 1 180 ? -17.947 -7.822 -12.601 1.00 97.25 180 ARG A CA 1
ATOM 1394 C C . ARG A 1 180 ? -16.918 -6.692 -12.633 1.00 97.25 180 ARG A C 1
ATOM 1396 O O . ARG A 1 180 ? -16.161 -6.616 -13.599 1.00 97.25 180 ARG A O 1
ATOM 1403 N N . GLU A 1 181 ? -16.874 -5.866 -11.593 1.00 96.88 181 GLU A N 1
ATOM 1404 C CA . GLU A 1 181 ? -15.915 -4.764 -11.459 1.00 96.88 181 GLU A CA 1
ATOM 1405 C C . GLU A 1 181 ? -14.475 -5.275 -11.373 1.00 96.88 181 GLU A C 1
ATOM 1407 O O . GLU A 1 181 ? -13.645 -4.896 -12.199 1.00 96.88 181 GLU A O 1
ATOM 1412 N N . LEU A 1 182 ? -14.197 -6.241 -10.492 1.00 96.94 182 LEU A N 1
ATOM 1413 C CA . LEU A 1 182 ? -12.863 -6.837 -10.354 1.00 96.94 182 LEU A CA 1
ATOM 1414 C C . LEU A 1 182 ? -12.384 -7.515 -11.650 1.00 96.94 182 LEU A C 1
ATOM 1416 O O . LEU A 1 182 ? -11.207 -7.451 -12.012 1.00 96.94 182 LEU A O 1
ATOM 1420 N N . ARG A 1 183 ? -13.285 -8.167 -12.398 1.00 97.88 183 ARG A N 1
ATOM 1421 C CA . ARG A 1 183 ? -12.946 -8.764 -13.703 1.00 97.88 183 ARG A CA 1
ATOM 1422 C C . ARG A 1 183 ? -12.654 -7.705 -14.765 1.00 97.88 183 ARG A C 1
ATOM 1424 O O . ARG A 1 183 ? -11.774 -7.932 -15.599 1.00 97.88 183 ARG A O 1
ATOM 1431 N N . ALA A 1 184 ? -13.372 -6.583 -14.748 1.00 98.19 184 ALA A N 1
ATOM 1432 C CA . ALA A 1 184 ? -13.091 -5.452 -15.627 1.00 98.19 184 ALA A CA 1
ATOM 1433 C C . ALA A 1 184 ? -11.720 -4.840 -15.298 1.00 98.19 184 ALA A C 1
ATOM 1435 O O . ALA A 1 184 ? -10.880 -4.732 -16.191 1.00 98.19 184 ALA A O 1
ATOM 1436 N N . GLU A 1 185 ? -11.438 -4.586 -14.018 1.00 97.81 185 GLU A N 1
ATOM 1437 C CA . GLU A 1 185 ? -10.141 -4.085 -13.551 1.00 97.81 185 GLU A CA 1
ATOM 1438 C C . GLU A 1 185 ? -8.991 -5.017 -13.966 1.00 97.81 185 GLU A C 1
ATOM 1440 O O . GLU A 1 185 ? -8.010 -4.582 -14.574 1.00 97.81 185 GLU A O 1
ATOM 1445 N N . LYS A 1 186 ? -9.130 -6.331 -13.736 1.00 98.25 186 LYS A N 1
ATOM 1446 C CA . LYS A 1 186 ? -8.144 -7.330 -14.179 1.00 98.25 186 LYS A CA 1
ATOM 1447 C C . LYS A 1 186 ? -7.897 -7.254 -15.687 1.00 98.25 186 LYS A C 1
ATOM 1449 O O . LYS A 1 186 ? -6.747 -7.344 -16.124 1.00 98.25 186 LYS A O 1
ATOM 1454 N N . LYS A 1 187 ? -8.952 -7.115 -16.494 1.00 98.62 187 LYS A N 1
ATOM 1455 C CA . LYS A 1 187 ? -8.839 -7.016 -17.956 1.00 98.62 187 LYS A CA 1
ATOM 1456 C C . LYS A 1 187 ? -8.081 -5.751 -18.371 1.00 98.62 187 LYS A C 1
ATOM 1458 O O . LYS A 1 187 ? -7.216 -5.836 -19.246 1.00 98.62 187 LYS A O 1
ATOM 1463 N N . ASP A 1 188 ? -8.344 -4.625 -17.719 1.00 98.44 188 ASP A N 1
ATOM 1464 C CA . ASP A 1 188 ? -7.670 -3.353 -17.989 1.00 98.44 188 ASP A CA 1
ATOM 1465 C C . ASP A 1 188 ? -6.186 -3.405 -17.602 1.00 98.44 188 ASP A C 1
ATOM 1467 O O . ASP A 1 188 ? -5.318 -3.027 -18.395 1.00 98.44 188 ASP A O 1
ATOM 1471 N N . LEU A 1 189 ? -5.860 -3.968 -16.435 1.00 98.38 189 LEU A N 1
ATOM 1472 C CA . LEU A 1 189 ? -4.475 -4.200 -16.014 1.00 98.38 189 LEU A CA 1
ATOM 1473 C C . LEU A 1 189 ? -3.730 -5.125 -16.986 1.00 98.38 189 LEU A C 1
ATOM 1475 O O . LEU A 1 189 ? -2.579 -4.868 -17.350 1.00 98.38 189 LEU A O 1
ATOM 1479 N N . GLN A 1 190 ? -4.385 -6.186 -17.466 1.00 98.38 190 GLN A N 1
ATOM 1480 C CA . GLN A 1 190 ? -3.819 -7.072 -18.484 1.00 98.38 190 GLN A CA 1
ATOM 1481 C C . GLN A 1 190 ? -3.589 -6.357 -19.821 1.00 98.38 190 GLN A C 1
ATOM 1483 O O . GLN A 1 190 ? -2.586 -6.634 -20.486 1.00 98.38 190 GLN A O 1
ATOM 1488 N N . ALA A 1 191 ? -4.480 -5.447 -20.222 1.00 98.50 191 ALA A N 1
ATOM 1489 C CA . ALA A 1 191 ? -4.303 -4.637 -21.423 1.00 98.50 191 ALA A CA 1
ATOM 1490 C C . ALA A 1 191 ? -3.083 -3.711 -21.290 1.00 98.50 191 ALA A C 1
ATOM 1492 O O . ALA A 1 191 ? -2.191 -3.766 -22.140 1.00 98.50 191 ALA A O 1
ATOM 1493 N N . ARG A 1 192 ? -2.963 -2.980 -20.172 1.00 98.25 192 ARG A N 1
ATOM 1494 C CA . ARG A 1 192 ? -1.790 -2.139 -19.862 1.00 98.25 192 ARG A CA 1
ATOM 1495 C C . ARG A 1 192 ? -0.494 -2.948 -19.845 1.00 98.25 192 ARG A C 1
ATOM 1497 O O . ARG A 1 192 ? 0.510 -2.545 -20.424 1.00 98.25 192 ARG A O 1
ATOM 1504 N N . LYS A 1 193 ? -0.507 -4.148 -19.257 1.00 98.44 193 LYS A N 1
ATOM 1505 C CA . LYS A 1 193 ? 0.656 -5.053 -19.255 1.00 98.44 193 LYS A CA 1
ATOM 1506 C C . LYS A 1 193 ? 1.080 -5.443 -20.673 1.00 98.44 193 LYS A C 1
ATOM 1508 O O . LYS A 1 193 ? 2.278 -5.507 -20.955 1.00 98.44 193 LYS A O 1
ATOM 1513 N N . LYS A 1 194 ? 0.125 -5.730 -21.567 1.00 98.25 194 LYS A N 1
ATOM 1514 C CA . LYS A 1 194 ? 0.417 -6.036 -22.979 1.00 98.25 194 LYS A CA 1
ATOM 1515 C C . LYS A 1 194 ? 1.017 -4.829 -23.698 1.00 98.25 194 LYS A C 1
ATOM 1517 O O . LYS A 1 194 ? 1.970 -5.013 -24.449 1.00 98.25 194 LYS A O 1
ATOM 1522 N N . GLU A 1 195 ? 0.510 -3.630 -23.434 1.00 98.00 195 GLU A N 1
ATOM 1523 C CA . GLU A 1 195 ? 1.032 -2.379 -23.990 1.00 98.00 195 GLU A CA 1
ATOM 1524 C C . GLU A 1 195 ? 2.483 -2.127 -23.558 1.00 98.00 195 GLU A C 1
ATOM 1526 O O . GLU A 1 195 ? 3.358 -1.983 -24.409 1.00 98.00 195 GLU A O 1
ATOM 1531 N N . VAL A 1 196 ? 2.784 -2.208 -22.256 1.00 98.06 196 VAL A N 1
ATOM 1532 C CA . VAL A 1 196 ? 4.160 -2.050 -21.750 1.00 98.06 196 VAL A CA 1
ATOM 1533 C C . VAL A 1 196 ? 5.097 -3.099 -22.358 1.00 98.06 196 VAL A C 1
ATOM 1535 O O . VAL A 1 196 ? 6.216 -2.777 -22.764 1.00 98.06 196 VAL A O 1
ATOM 1538 N N . LYS A 1 197 ? 4.646 -4.355 -22.492 1.00 98.06 197 LYS A N 1
ATOM 1539 C CA . LYS A 1 197 ? 5.425 -5.409 -23.164 1.00 98.06 197 LYS A CA 1
ATOM 1540 C C . LYS A 1 197 ? 5.650 -5.119 -24.649 1.00 98.06 197 LYS A C 1
ATOM 1542 O O . LYS A 1 197 ? 6.727 -5.434 -25.156 1.00 98.06 197 LYS A O 1
ATOM 1547 N N . ALA A 1 198 ? 4.672 -4.537 -25.342 1.00 98.06 198 ALA A N 1
ATOM 1548 C CA . ALA A 1 198 ? 4.809 -4.133 -26.738 1.00 98.06 198 ALA A CA 1
ATOM 1549 C C . ALA A 1 198 ? 5.836 -2.999 -26.893 1.00 98.06 198 ALA A C 1
ATOM 1551 O O . ALA A 1 198 ? 6.709 -3.097 -27.758 1.00 98.06 198 ALA A O 1
ATOM 1552 N N . SER A 1 199 ? 5.818 -2.003 -26.003 1.00 97.25 199 SER A N 1
ATOM 1553 C CA . SER A 1 199 ? 6.826 -0.934 -25.948 1.00 97.25 199 SER A CA 1
ATOM 1554 C C . SER A 1 199 ? 8.224 -1.477 -25.630 1.00 97.25 199 SER A C 1
ATOM 1556 O O . SER A 1 199 ? 9.189 -1.185 -26.327 1.00 97.25 199 SER A O 1
ATOM 1558 N N . ALA A 1 200 ? 8.356 -2.392 -24.669 1.00 97.38 200 ALA A N 1
ATOM 1559 C CA . ALA A 1 200 ? 9.635 -3.061 -24.421 1.00 97.38 200 ALA A CA 1
ATOM 1560 C C . ALA A 1 200 ? 10.115 -3.875 -25.642 1.00 97.38 200 ALA A C 1
ATOM 1562 O O . ALA A 1 200 ? 11.315 -4.015 -25.896 1.00 97.38 200 ALA A O 1
ATOM 1563 N N . ALA A 1 201 ? 9.193 -4.456 -26.415 1.00 97.56 201 ALA A N 1
ATOM 1564 C CA . ALA A 1 201 ? 9.529 -5.177 -27.636 1.00 97.56 201 ALA A CA 1
ATOM 1565 C C . ALA A 1 201 ? 10.001 -4.240 -28.760 1.00 97.56 201 ALA A C 1
ATOM 1567 O O . ALA A 1 201 ? 10.898 -4.639 -29.508 1.00 97.56 201 ALA A O 1
ATOM 1568 N N . SER A 1 202 ? 9.461 -3.020 -28.876 1.00 97.00 202 SER A N 1
ATOM 1569 C CA . SER A 1 202 ? 9.938 -2.033 -29.854 1.00 97.00 202 SER A CA 1
ATOM 1570 C C . SER A 1 202 ? 11.369 -1.590 -29.542 1.00 97.00 202 SER A C 1
ATOM 1572 O O . SER A 1 202 ? 12.211 -1.680 -30.433 1.00 97.00 202 SER A O 1
ATOM 1574 N N . VAL A 1 203 ? 11.693 -1.303 -28.274 1.00 97.44 203 VAL A N 1
ATOM 1575 C CA . VAL A 1 203 ? 13.069 -1.000 -27.820 1.00 97.44 203 VAL A CA 1
ATOM 1576 C C . VAL A 1 203 ? 14.040 -2.122 -28.205 1.00 97.44 203 VAL A C 1
ATOM 1578 O O . VAL A 1 203 ? 15.128 -1.886 -28.732 1.00 97.44 203 VAL A O 1
ATOM 1581 N N . ARG A 1 204 ? 13.642 -3.388 -28.005 1.00 96.25 204 ARG A N 1
ATOM 1582 C CA . ARG A 1 204 ? 14.465 -4.543 -28.410 1.00 96.25 204 ARG A CA 1
ATOM 1583 C C . ARG A 1 204 ? 14.642 -4.632 -29.927 1.00 96.25 204 ARG A C 1
ATOM 1585 O O . ARG A 1 204 ? 15.709 -5.052 -30.372 1.00 96.25 204 ARG A O 1
ATOM 1592 N N . ARG A 1 205 ? 13.621 -4.297 -30.722 1.00 96.94 205 ARG A N 1
ATOM 1593 C CA . ARG A 1 205 ? 13.704 -4.296 -32.194 1.00 96.94 205 ARG A CA 1
ATOM 1594 C C . ARG A 1 205 ? 14.622 -3.184 -32.696 1.00 96.94 205 ARG A C 1
ATOM 1596 O O . ARG A 1 205 ? 15.497 -3.474 -33.505 1.00 96.94 205 ARG A O 1
ATOM 1603 N N . GLU A 1 206 ? 14.478 -1.975 -32.169 1.00 96.38 206 GLU A N 1
ATOM 1604 C CA . GLU A 1 206 ? 15.324 -0.830 -32.508 1.00 96.38 206 GLU A CA 1
ATOM 1605 C C . GLU A 1 206 ? 16.792 -1.113 -32.174 1.00 96.38 206 GLU A C 1
ATOM 1607 O O . GLU A 1 206 ? 17.662 -1.010 -33.035 1.00 96.38 206 GLU A O 1
ATOM 1612 N N . ALA A 1 207 ? 17.079 -1.616 -30.969 1.00 95.62 207 ALA A N 1
ATOM 1613 C CA . ALA A 1 207 ? 18.441 -1.982 -30.587 1.00 95.62 207 ALA A CA 1
ATOM 1614 C C . ALA A 1 207 ? 19.050 -3.074 -31.488 1.00 95.62 207 ALA A C 1
ATOM 1616 O O . ALA A 1 207 ? 20.253 -3.057 -31.750 1.00 95.62 207 ALA A O 1
ATOM 1617 N N . ARG A 1 208 ? 18.243 -4.026 -31.985 1.00 95.56 208 ARG A N 1
ATOM 1618 C CA . ARG A 1 208 ? 18.700 -5.024 -32.970 1.00 95.56 208 ARG A CA 1
ATOM 1619 C C . ARG A 1 208 ? 19.038 -4.375 -34.310 1.00 95.56 208 ARG A C 1
ATOM 1621 O O . ARG A 1 208 ? 20.069 -4.722 -34.876 1.00 95.56 208 ARG A O 1
ATOM 1628 N N . GLN A 1 209 ? 18.213 -3.443 -34.789 1.00 95.19 209 GLN A N 1
ATOM 1629 C CA . GLN A 1 209 ? 18.471 -2.698 -36.026 1.00 95.19 209 GLN A CA 1
ATOM 1630 C C . GLN A 1 209 ? 19.743 -1.848 -35.908 1.00 95.19 209 GLN A C 1
ATOM 1632 O O . GLN A 1 209 ? 20.630 -1.963 -36.750 1.00 95.19 209 GLN A O 1
ATOM 1637 N N . LEU A 1 210 ? 19.897 -1.092 -34.817 1.00 93.69 210 LEU A N 1
ATOM 1638 C CA . LEU A 1 210 ? 21.114 -0.321 -34.539 1.00 93.69 210 LEU A CA 1
ATOM 1639 C C . LEU A 1 210 ? 22.349 -1.225 -34.455 1.00 93.69 210 LEU A C 1
ATOM 1641 O O . LEU A 1 210 ? 23.399 -0.909 -35.003 1.00 93.69 210 LEU A O 1
ATOM 1645 N N . SER A 1 211 ? 22.230 -2.384 -33.802 1.00 91.88 211 SER A N 1
ATOM 1646 C CA . SER A 1 211 ? 23.335 -3.339 -33.684 1.00 91.88 211 SER A CA 1
ATOM 1647 C C . SER A 1 211 ? 23.715 -3.995 -35.017 1.00 91.88 211 SER A C 1
ATOM 1649 O O . SER A 1 211 ? 24.870 -4.411 -35.166 1.00 91.88 211 SER A O 1
ATOM 1651 N N . ALA A 1 212 ? 22.765 -4.146 -35.945 1.00 90.50 212 ALA A N 1
ATOM 1652 C CA . ALA A 1 212 ? 23.015 -4.666 -37.288 1.00 90.50 212 ALA A CA 1
ATOM 1653 C C . ALA A 1 212 ? 23.810 -3.660 -38.134 1.00 90.50 212 ALA A C 1
ATOM 1655 O O . ALA A 1 212 ? 24.723 -4.065 -38.846 1.00 90.50 212 ALA A O 1
ATOM 1656 N N . ASN A 1 213 ? 23.536 -2.366 -37.956 1.00 89.69 213 ASN A N 1
ATOM 1657 C CA . ASN A 1 213 ? 24.212 -1.260 -38.640 1.00 89.69 213 ASN A CA 1
ATOM 1658 C C . ASN A 1 213 ? 25.457 -0.746 -37.886 1.00 89.69 213 ASN A C 1
ATOM 1660 O O . ASN A 1 213 ? 25.961 0.338 -38.174 1.00 89.69 213 ASN A O 1
ATOM 1664 N N . ALA A 1 214 ? 25.944 -1.488 -36.889 1.00 90.38 214 ALA A N 1
ATOM 1665 C CA . ALA A 1 214 ? 27.086 -1.060 -36.090 1.00 90.38 214 ALA A CA 1
ATOM 1666 C C . ALA A 1 214 ? 28.407 -1.221 -36.863 1.00 90.38 214 ALA A C 1
ATOM 1668 O O . ALA A 1 214 ? 28.721 -2.308 -37.355 1.00 90.38 214 ALA A O 1
ATOM 1669 N N . GLY A 1 215 ? 29.213 -0.162 -36.890 1.00 83.38 215 GLY A N 1
ATOM 1670 C CA . GLY A 1 215 ? 30.518 -0.069 -37.540 1.00 83.38 215 GLY A CA 1
ATOM 1671 C C . GLY A 1 215 ? 30.475 0.164 -39.042 1.00 83.38 215 GLY A C 1
ATOM 1672 O O . GLY A 1 215 ? 31.542 0.166 -39.654 1.00 83.38 215 GLY A O 1
ATOM 1673 N N . THR A 1 216 ? 29.288 0.351 -39.623 1.00 84.88 216 THR A N 1
ATOM 1674 C CA . THR A 1 216 ? 29.120 0.881 -40.980 1.00 84.88 216 THR A CA 1
ATOM 1675 C C . THR A 1 216 ? 29.234 2.402 -40.953 1.00 84.88 216 THR A C 1
ATOM 1677 O O . THR A 1 216 ? 28.432 3.073 -40.312 1.00 84.88 216 THR A O 1
ATOM 1680 N N . SER A 1 217 ? 30.226 2.942 -41.658 1.00 80.50 217 SER A N 1
ATOM 1681 C CA . SER A 1 217 ? 30.431 4.381 -41.848 1.00 80.50 217 SER A CA 1
ATOM 1682 C C . SER A 1 217 ? 30.573 4.710 -43.327 1.00 80.50 217 SER A C 1
ATOM 1684 O O . SER A 1 217 ? 31.143 3.932 -44.090 1.00 80.50 217 SER A O 1
ATOM 1686 N N . GLU A 1 218 ? 30.102 5.875 -43.744 1.00 78.06 218 GLU A N 1
ATOM 1687 C CA . GLU A 1 218 ? 30.258 6.332 -45.122 1.00 78.06 218 GLU A CA 1
ATOM 1688 C C . GLU A 1 218 ? 31.542 7.165 -45.238 1.00 78.06 218 GLU A C 1
ATOM 1690 O O . GLU A 1 218 ? 31.703 8.175 -44.553 1.00 78.06 218 GLU A O 1
ATOM 1695 N N . PHE A 1 219 ? 32.487 6.725 -46.073 1.00 73.25 219 PHE A N 1
ATOM 1696 C CA . PHE A 1 219 ? 33.708 7.476 -46.373 1.00 73.25 219 PHE A CA 1
ATOM 1697 C C . PHE A 1 219 ? 33.786 7.703 -47.880 1.00 73.25 219 PHE A C 1
ATOM 1699 O O . PHE A 1 219 ? 33.855 6.747 -48.650 1.00 73.25 219 PHE A O 1
ATOM 1706 N N . LEU A 1 220 ? 33.739 8.971 -48.303 1.00 68.06 220 LEU A N 1
ATOM 1707 C CA . LEU A 1 220 ? 33.694 9.373 -49.719 1.00 68.06 220 LEU A CA 1
ATOM 1708 C C . LEU A 1 220 ? 32.550 8.708 -50.521 1.00 68.06 220 LEU A C 1
ATOM 1710 O O . LEU A 1 220 ? 32.728 8.385 -51.691 1.00 68.06 220 LEU A O 1
ATOM 1714 N N . GLY A 1 221 ? 31.389 8.476 -49.897 1.00 72.19 221 GLY A N 1
ATOM 1715 C CA . GLY A 1 221 ? 30.241 7.813 -50.539 1.00 72.19 221 GLY A CA 1
ATOM 1716 C C . GLY A 1 221 ? 30.365 6.289 -50.662 1.00 72.19 221 GLY A C 1
ATOM 1717 O O . GLY A 1 221 ? 29.506 5.656 -51.271 1.00 72.19 221 GLY A O 1
ATOM 1718 N N . TRP A 1 222 ? 31.414 5.685 -50.089 1.00 73.50 222 TRP A N 1
ATOM 1719 C CA . TRP A 1 222 ? 31.589 4.234 -50.040 1.00 73.50 222 TRP A CA 1
ATOM 1720 C C . TRP A 1 222 ? 31.314 3.707 -48.625 1.00 73.50 222 TRP A C 1
ATOM 1722 O O . TRP A 1 222 ? 31.850 4.255 -47.652 1.00 73.50 222 TRP A O 1
ATOM 1732 N N . PRO A 1 223 ? 30.515 2.631 -48.476 1.00 78.69 223 PRO A N 1
ATOM 1733 C CA . PRO A 1 223 ? 30.315 1.988 -47.188 1.00 78.69 223 PRO A CA 1
ATOM 1734 C C . PRO A 1 223 ? 31.631 1.351 -46.737 1.00 78.69 223 PRO A C 1
ATOM 1736 O O . PRO A 1 223 ? 32.159 0.430 -47.358 1.00 78.69 223 PRO A O 1
ATOM 1739 N N . THR A 1 224 ? 32.162 1.851 -45.631 1.00 83.25 224 THR A N 1
ATOM 1740 C CA . THR A 1 224 ? 33.334 1.304 -44.950 1.00 83.25 224 THR A CA 1
ATOM 1741 C C . THR A 1 224 ? 32.887 0.603 -43.677 1.00 83.25 224 THR A C 1
ATOM 1743 O O . THR A 1 224 ? 31.956 1.045 -43.004 1.00 83.25 224 THR A O 1
ATOM 1746 N N . TYR A 1 225 ? 33.536 -0.514 -43.349 1.00 87.94 225 TYR A N 1
ATOM 1747 C CA . TYR A 1 225 ? 33.273 -1.253 -42.119 1.00 87.94 225 TYR A CA 1
ATOM 1748 C C . TYR A 1 225 ? 34.511 -1.267 -41.228 1.00 87.94 225 TYR A C 1
ATOM 1750 O O . TYR A 1 225 ? 35.586 -1.695 -41.651 1.00 87.94 225 TYR A O 1
ATOM 1758 N N . SER A 1 226 ? 34.353 -0.850 -39.971 1.00 89.38 226 SER A N 1
ATOM 1759 C CA . SER A 1 226 ? 35.407 -0.928 -38.959 1.00 89.38 226 SER A CA 1
ATOM 1760 C C . SER A 1 226 ? 34.984 -1.816 -37.796 1.00 89.38 226 SER A C 1
ATOM 1762 O O . SER A 1 226 ? 34.085 -1.486 -37.023 1.00 89.38 226 SER A O 1
ATOM 1764 N N . SER A 1 227 ? 35.685 -2.938 -37.614 1.00 88.31 227 SER A N 1
ATOM 1765 C CA . SER A 1 227 ? 35.384 -3.912 -36.555 1.00 88.31 227 SER A CA 1
ATOM 1766 C C . SER A 1 227 ? 35.563 -3.344 -35.142 1.00 88.31 227 SER A C 1
ATOM 1768 O O . SER A 1 227 ? 34.795 -3.679 -34.238 1.00 88.31 227 SER A O 1
ATOM 1770 N N . LYS A 1 228 ? 36.548 -2.455 -34.939 1.00 91.25 228 LYS A N 1
ATOM 1771 C CA . LYS A 1 228 ? 36.784 -1.790 -33.646 1.00 91.25 228 LYS A CA 1
ATOM 1772 C C . LYS A 1 228 ? 35.656 -0.811 -33.307 1.00 91.25 228 LYS A C 1
ATOM 1774 O O . LYS A 1 228 ? 35.209 -0.786 -32.161 1.00 91.25 228 LYS A O 1
ATOM 1779 N N . VAL A 1 229 ? 35.173 -0.062 -34.301 1.00 89.12 229 VAL A N 1
ATOM 1780 C CA . VAL A 1 229 ? 34.032 0.857 -34.152 1.00 89.12 229 VAL A CA 1
ATOM 1781 C C . VAL A 1 229 ? 32.746 0.061 -33.911 1.00 89.12 229 VAL A C 1
ATOM 1783 O O . VAL A 1 229 ? 32.065 0.315 -32.922 1.00 89.12 229 VAL A O 1
ATOM 1786 N N . ALA A 1 230 ? 32.496 -1.001 -34.690 1.00 91.25 230 ALA A N 1
ATOM 1787 C CA . ALA A 1 230 ? 31.355 -1.903 -34.500 1.00 91.25 230 ALA A CA 1
ATOM 1788 C C . ALA A 1 230 ? 31.286 -2.472 -33.075 1.00 91.25 230 ALA A C 1
ATOM 1790 O O . ALA A 1 230 ? 30.224 -2.520 -32.453 1.00 91.25 230 ALA A O 1
ATOM 1791 N N . ALA A 1 231 ? 32.424 -2.918 -32.533 1.00 92.75 231 ALA A N 1
ATOM 1792 C CA . ALA A 1 231 ? 32.490 -3.473 -31.185 1.00 92.75 231 ALA A CA 1
ATOM 1793 C C . ALA A 1 231 ? 32.169 -2.426 -30.106 1.00 92.75 231 ALA A C 1
ATOM 1795 O O . ALA A 1 231 ? 31.496 -2.750 -29.123 1.00 92.75 231 ALA A O 1
ATOM 1796 N N . MET A 1 232 ? 32.633 -1.185 -30.279 1.00 94.25 232 MET A N 1
ATOM 1797 C CA . MET A 1 232 ? 32.337 -0.081 -29.365 1.00 94.25 232 MET A CA 1
ATOM 1798 C C . MET A 1 232 ? 30.858 0.321 -29.435 1.00 9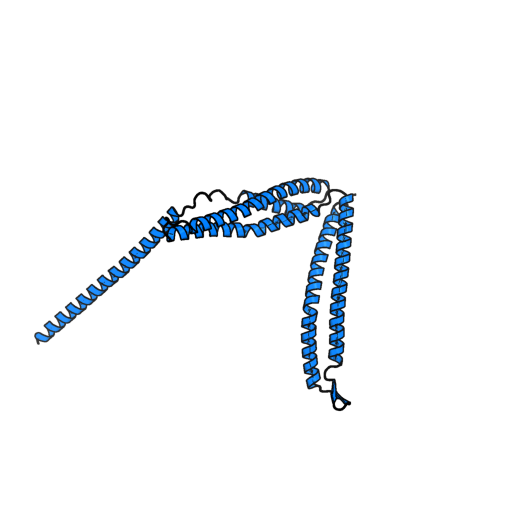4.25 232 MET A C 1
ATOM 1800 O O . MET A 1 232 ? 30.189 0.370 -28.403 1.00 94.25 232 MET A O 1
ATOM 1804 N N . GLU A 1 233 ? 30.319 0.517 -30.637 1.00 94.19 233 GLU A N 1
ATOM 1805 C CA . GLU A 1 233 ? 28.916 0.878 -30.854 1.00 94.19 233 GLU A CA 1
ATOM 1806 C C . GLU A 1 233 ? 27.964 -0.179 -30.300 1.00 94.19 233 GLU A C 1
ATOM 1808 O O . GLU A 1 233 ? 27.048 0.155 -29.556 1.00 94.19 233 GLU A O 1
ATOM 1813 N N . ARG A 1 234 ? 28.222 -1.472 -30.535 1.00 94.00 234 ARG A N 1
ATOM 1814 C CA . ARG A 1 234 ? 27.407 -2.558 -29.960 1.00 94.00 234 ARG A CA 1
ATOM 1815 C C . ARG A 1 234 ? 27.395 -2.550 -28.431 1.00 94.00 234 ARG A C 1
ATOM 1817 O O . ARG A 1 234 ? 26.377 -2.895 -27.830 1.00 94.00 234 ARG A O 1
ATOM 1824 N N . ARG A 1 235 ? 28.500 -2.166 -27.777 1.00 95.44 235 ARG A N 1
ATOM 1825 C CA . ARG A 1 235 ? 28.539 -2.004 -26.310 1.00 95.44 235 ARG A CA 1
ATOM 1826 C C . ARG A 1 235 ? 27.677 -0.823 -25.866 1.00 95.44 235 ARG A C 1
ATOM 1828 O O . ARG A 1 235 ? 26.932 -0.970 -24.900 1.00 95.44 235 ARG A O 1
ATOM 1835 N N . ASN A 1 236 ? 27.745 0.301 -26.577 1.00 96.56 236 ASN A N 1
ATOM 1836 C CA . ASN A 1 236 ? 26.936 1.485 -26.285 1.00 96.56 236 ASN A CA 1
ATOM 1837 C C . ASN A 1 236 ? 25.443 1.211 -26.504 1.00 96.56 236 ASN A C 1
ATOM 1839 O O . ASN A 1 236 ? 24.648 1.459 -25.603 1.00 96.56 236 ASN A O 1
ATOM 1843 N N . ILE A 1 237 ? 25.079 0.592 -27.631 1.00 96.19 237 ILE A N 1
ATOM 1844 C CA . ILE A 1 237 ? 23.709 0.162 -27.945 1.00 96.19 237 ILE A CA 1
ATOM 1845 C C . ILE A 1 237 ? 23.189 -0.790 -26.870 1.00 96.19 237 ILE A C 1
ATOM 1847 O O . ILE A 1 237 ? 22.056 -0.649 -26.425 1.00 96.19 237 ILE A O 1
ATOM 1851 N N . ARG A 1 238 ? 24.011 -1.739 -26.398 1.00 96.88 238 ARG A N 1
ATOM 1852 C CA . ARG A 1 238 ? 23.612 -2.623 -25.296 1.00 96.88 238 ARG A CA 1
ATOM 1853 C C . ARG A 1 238 ? 23.298 -1.828 -24.034 1.00 96.88 238 ARG A C 1
ATOM 1855 O O . ARG A 1 238 ? 22.231 -2.030 -23.476 1.00 96.88 238 ARG A O 1
ATOM 1862 N N . ARG A 1 239 ? 24.191 -0.930 -23.605 1.00 97.69 239 ARG A N 1
ATOM 1863 C CA . ARG A 1 239 ? 23.973 -0.099 -22.407 1.00 97.69 239 ARG A CA 1
ATOM 1864 C C . ARG A 1 239 ? 22.712 0.756 -22.534 1.00 97.69 239 ARG A C 1
ATOM 1866 O O . ARG A 1 239 ? 21.908 0.763 -21.612 1.00 97.69 239 ARG A O 1
ATOM 1873 N N . ALA A 1 240 ? 22.517 1.407 -23.681 1.00 96.69 240 ALA A N 1
ATOM 1874 C CA . ALA A 1 240 ? 21.334 2.217 -23.959 1.00 96.69 240 ALA A CA 1
ATOM 1875 C C . ALA A 1 240 ? 20.047 1.377 -23.944 1.00 96.69 240 ALA A C 1
ATOM 1877 O O . ALA A 1 240 ? 19.066 1.766 -23.321 1.00 96.69 240 ALA A O 1
ATOM 1878 N N . LYS A 1 241 ? 20.071 0.189 -24.559 1.00 97.88 241 LYS A N 1
ATOM 1879 C CA . LYS A 1 241 ? 18.950 -0.756 -24.548 1.00 97.88 241 LYS A CA 1
ATOM 1880 C C . LYS A 1 241 ? 18.614 -1.224 -23.131 1.00 97.88 241 LYS A C 1
ATOM 1882 O O . LYS A 1 241 ? 17.444 -1.224 -22.784 1.00 97.88 241 LYS A O 1
ATOM 1887 N N . GLU A 1 242 ? 19.599 -1.631 -22.325 1.00 97.50 242 GLU A N 1
ATOM 1888 C CA . GLU A 1 242 ? 19.337 -2.046 -20.935 1.00 97.50 242 GLU A CA 1
ATOM 1889 C C . GLU A 1 242 ? 18.757 -0.884 -20.110 1.00 97.50 242 GLU A C 1
ATOM 1891 O O . GLU A 1 242 ? 17.763 -1.065 -19.413 1.00 97.50 242 GLU A O 1
ATOM 1896 N N . ALA A 1 243 ? 19.306 0.328 -20.257 1.00 97.38 243 ALA A N 1
ATOM 1897 C CA . ALA A 1 243 ? 18.784 1.518 -19.584 1.00 97.38 243 ALA A CA 1
ATOM 1898 C C . ALA A 1 243 ? 17.339 1.849 -20.001 1.00 97.38 243 ALA A C 1
ATOM 1900 O O . ALA A 1 243 ? 16.523 2.207 -19.157 1.00 97.38 243 ALA A O 1
ATOM 1901 N N . ALA A 1 244 ? 17.008 1.694 -21.286 1.00 96.50 244 ALA A N 1
ATOM 1902 C CA . ALA A 1 244 ? 15.658 1.915 -21.800 1.00 96.50 244 ALA A CA 1
ATOM 1903 C C . ALA A 1 244 ? 14.672 0.794 -21.418 1.00 96.50 244 ALA A C 1
ATOM 1905 O O . ALA A 1 244 ? 13.477 1.049 -21.304 1.00 96.50 244 ALA A O 1
ATOM 1906 N N . LEU A 1 245 ? 15.140 -0.444 -21.220 1.00 97.38 245 LEU A N 1
ATOM 1907 C CA . LEU A 1 245 ? 14.288 -1.580 -20.849 1.00 97.38 245 LEU A CA 1
ATOM 1908 C C . LEU A 1 245 ? 13.921 -1.613 -19.367 1.00 97.38 245 LEU A C 1
ATOM 1910 O O . LEU A 1 245 ? 12.792 -1.993 -19.059 1.00 97.38 245 LEU A O 1
ATOM 1914 N N . ALA A 1 246 ? 14.830 -1.198 -18.481 1.00 96.56 246 ALA A N 1
ATOM 1915 C CA . ALA A 1 246 ? 14.628 -1.212 -17.031 1.00 96.56 246 ALA A CA 1
ATOM 1916 C C . ALA A 1 246 ? 13.248 -0.676 -16.576 1.00 96.56 246 ALA A C 1
ATOM 1918 O O . ALA A 1 246 ? 12.511 -1.434 -15.942 1.00 96.56 246 ALA A O 1
ATOM 1919 N N . PRO A 1 247 ? 12.799 0.539 -16.968 1.00 97.50 247 PRO A N 1
ATOM 1920 C CA . PRO A 1 247 ? 11.502 1.057 -16.520 1.00 97.50 247 PRO A CA 1
ATOM 1921 C C . PRO A 1 247 ? 10.307 0.227 -17.011 1.00 97.50 247 PRO A C 1
ATOM 1923 O O . PRO A 1 247 ? 9.278 0.163 -16.340 1.00 97.50 247 PRO A O 1
ATOM 1926 N N . HIS A 1 248 ? 10.416 -0.431 -18.170 1.00 97.00 248 HIS A N 1
ATOM 1927 C CA . HIS A 1 248 ? 9.354 -1.307 -18.664 1.00 97.00 248 HIS A CA 1
ATOM 1928 C C . HIS A 1 248 ? 9.291 -2.624 -17.889 1.00 97.00 248 HIS A C 1
ATOM 1930 O O . HIS A 1 248 ? 8.202 -3.155 -17.678 1.00 97.00 248 HIS A O 1
ATOM 1936 N N . GLU A 1 249 ? 10.437 -3.168 -17.484 1.00 96.25 249 GLU A N 1
ATOM 1937 C CA . GLU A 1 249 ? 10.499 -4.391 -16.682 1.00 96.25 249 GLU A CA 1
ATOM 1938 C C . GLU A 1 249 ? 9.935 -4.144 -15.279 1.00 96.25 249 GLU A C 1
ATOM 1940 O O . GLU A 1 249 ? 9.081 -4.914 -14.831 1.00 96.25 249 GLU A O 1
ATOM 1945 N N . ASP A 1 250 ? 10.287 -3.015 -14.662 1.00 97.44 250 ASP A N 1
ATOM 1946 C CA . ASP A 1 250 ? 9.721 -2.578 -13.382 1.00 97.44 250 ASP A CA 1
ATOM 1947 C C . ASP A 1 250 ? 8.202 -2.371 -13.476 1.00 97.44 250 ASP A C 1
ATOM 1949 O O . ASP A 1 250 ? 7.442 -2.874 -12.644 1.00 97.44 250 ASP A O 1
ATOM 1953 N N . ALA A 1 251 ? 7.729 -1.699 -14.532 1.00 97.75 251 ALA A N 1
ATOM 1954 C CA . ALA A 1 251 ? 6.301 -1.492 -14.763 1.00 97.75 251 ALA A CA 1
ATOM 1955 C C . ALA A 1 251 ? 5.538 -2.812 -14.978 1.00 97.75 251 ALA A C 1
ATOM 1957 O O . ALA A 1 251 ? 4.430 -2.976 -14.464 1.00 97.75 251 ALA A O 1
ATOM 1958 N N . VAL A 1 252 ? 6.116 -3.782 -15.700 1.00 98.06 252 VAL A N 1
ATOM 1959 C CA . VAL A 1 252 ? 5.505 -5.112 -15.869 1.00 98.06 252 VAL A CA 1
ATOM 1960 C C . VAL A 1 252 ? 5.402 -5.839 -14.532 1.00 98.06 252 VAL A C 1
ATOM 1962 O O . VAL A 1 252 ? 4.347 -6.407 -14.252 1.00 98.06 252 VAL A O 1
ATOM 1965 N N . GLN A 1 253 ? 6.448 -5.805 -13.703 1.00 97.75 253 GLN A N 1
ATOM 1966 C CA . GLN A 1 253 ? 6.417 -6.424 -12.375 1.00 97.75 253 GLN A CA 1
ATOM 1967 C C . GLN A 1 253 ? 5.389 -5.753 -11.457 1.00 97.75 253 GLN A C 1
ATOM 1969 O O . GLN A 1 253 ? 4.658 -6.441 -10.745 1.00 97.75 253 GLN A O 1
ATOM 1974 N N . ALA A 1 254 ? 5.286 -4.421 -11.489 1.00 97.81 254 ALA A N 1
ATOM 1975 C CA . ALA A 1 254 ? 4.280 -3.684 -10.727 1.00 97.81 254 ALA A CA 1
ATOM 1976 C C . ALA A 1 254 ? 2.851 -4.082 -11.139 1.00 97.81 254 ALA A C 1
ATOM 1978 O O . ALA A 1 254 ? 2.024 -4.391 -10.280 1.00 97.81 254 ALA A O 1
ATOM 1979 N N . LEU A 1 255 ? 2.579 -4.163 -12.447 1.00 97.81 255 LEU A N 1
ATOM 1980 C CA . LEU A 1 255 ? 1.287 -4.616 -12.974 1.00 97.81 255 LEU A CA 1
ATOM 1981 C C . LEU A 1 255 ? 1.003 -6.087 -12.638 1.00 97.81 255 LEU A C 1
ATOM 1983 O O . LEU A 1 255 ? -0.140 -6.444 -12.377 1.00 97.81 255 LEU A O 1
ATOM 1987 N N . GLU A 1 256 ? 2.018 -6.953 -12.624 1.00 98.06 256 GLU A N 1
ATOM 1988 C CA . GLU A 1 256 ? 1.865 -8.355 -12.215 1.00 98.06 256 GLU A CA 1
ATOM 1989 C C . GLU A 1 256 ? 1.439 -8.489 -10.754 1.00 98.06 256 GLU A C 1
ATOM 1991 O O . GLU A 1 256 ? 0.542 -9.279 -10.462 1.00 98.06 256 GLU A O 1
ATOM 1996 N N . ARG A 1 257 ? 2.008 -7.676 -9.857 1.00 98.12 257 ARG A N 1
ATOM 1997 C CA . ARG A 1 257 ? 1.591 -7.632 -8.449 1.00 98.12 257 ARG A CA 1
ATOM 1998 C C . ARG A 1 257 ? 0.139 -7.172 -8.314 1.00 98.12 257 ARG A C 1
ATOM 2000 O O . ARG A 1 257 ? -0.626 -7.822 -7.615 1.00 98.12 257 ARG A O 1
ATOM 2007 N N . GLN A 1 258 ? -0.255 -6.115 -9.029 1.00 97.44 258 GLN A N 1
ATOM 2008 C CA . GLN A 1 258 ? -1.641 -5.623 -9.022 1.00 97.44 258 GLN A CA 1
ATOM 2009 C C . GLN A 1 258 ? -2.629 -6.676 -9.541 1.00 97.44 258 GLN A C 1
ATOM 2011 O O . GLN A 1 258 ? -3.654 -6.920 -8.911 1.00 97.44 258 GLN A O 1
ATOM 2016 N N . ILE A 1 259 ? -2.304 -7.352 -10.650 1.00 97.88 259 ILE A N 1
ATOM 2017 C CA . ILE A 1 259 ? -3.137 -8.436 -11.191 1.00 97.88 259 ILE A CA 1
ATOM 2018 C C . ILE A 1 259 ? -3.284 -9.563 -10.165 1.00 97.88 259 ILE A C 1
ATOM 2020 O O . ILE A 1 259 ? -4.400 -10.027 -9.949 1.00 97.88 259 ILE A O 1
ATOM 2024 N N . ALA A 1 260 ? -2.194 -9.976 -9.511 1.00 97.75 260 ALA A N 1
ATOM 2025 C CA . ALA A 1 260 ? -2.243 -11.012 -8.482 1.00 97.75 260 ALA A CA 1
ATOM 2026 C C . ALA A 1 260 ? -3.133 -10.602 -7.294 1.00 97.75 260 ALA A C 1
ATOM 2028 O O . ALA A 1 260 ? -3.922 -11.414 -6.814 1.00 97.75 260 ALA A O 1
ATOM 2029 N N . THR A 1 261 ? -3.074 -9.340 -6.857 1.00 95.81 261 THR A N 1
ATOM 2030 C CA . THR A 1 261 ? -3.967 -8.809 -5.814 1.00 95.81 261 THR A CA 1
ATOM 2031 C C . THR A 1 261 ? -5.435 -8.863 -6.240 1.00 95.81 261 THR A C 1
ATOM 2033 O O . THR A 1 261 ? -6.273 -9.344 -5.479 1.00 95.81 261 THR A O 1
ATOM 2036 N N . VAL A 1 262 ? -5.766 -8.435 -7.463 1.00 96.75 262 VAL A N 1
ATOM 2037 C CA . VAL A 1 262 ? -7.144 -8.507 -7.982 1.00 96.75 262 VAL A CA 1
ATOM 2038 C C . VAL A 1 262 ? -7.614 -9.960 -8.107 1.00 96.75 262 VAL A C 1
ATOM 2040 O O . VAL A 1 262 ? -8.756 -10.267 -7.782 1.00 96.75 262 VAL A O 1
ATOM 2043 N N . GLU A 1 263 ? -6.748 -10.888 -8.515 1.00 97.38 263 GLU A N 1
ATOM 2044 C CA . GLU A 1 263 ? -7.071 -12.321 -8.579 1.00 97.38 263 GLU A CA 1
ATOM 2045 C C . GLU A 1 263 ? -7.359 -12.927 -7.203 1.00 97.38 263 GLU A C 1
ATOM 2047 O O . GLU A 1 263 ? -8.311 -13.699 -7.061 1.00 97.38 263 GLU A O 1
ATOM 2052 N N . GLN A 1 264 ? -6.588 -12.547 -6.182 1.00 95.12 264 GLN A N 1
ATOM 2053 C CA . GLN A 1 264 ? -6.861 -12.934 -4.798 1.00 95.12 264 GLN A CA 1
ATOM 2054 C C . GLN A 1 264 ? -8.219 -12.402 -4.333 1.00 95.12 264 GLN A C 1
ATOM 2056 O O . GLN A 1 264 ? -8.997 -13.161 -3.760 1.00 95.12 264 GLN A O 1
ATOM 2061 N N . ARG A 1 265 ? -8.541 -11.136 -4.638 1.00 94.31 265 ARG A N 1
ATOM 2062 C CA . ARG A 1 265 ? -9.853 -10.543 -4.328 1.00 94.31 265 ARG A CA 1
ATOM 2063 C C . ARG A 1 265 ? -10.988 -11.275 -5.041 1.00 94.31 265 ARG A C 1
ATOM 2065 O O . ARG A 1 265 ? -11.966 -11.627 -4.400 1.00 94.31 265 ARG A O 1
ATOM 2072 N N . ILE A 1 266 ? -10.845 -11.572 -6.336 1.00 95.50 266 ILE A N 1
ATOM 2073 C CA . ILE A 1 266 ? -11.839 -12.350 -7.094 1.00 95.50 266 ILE A CA 1
ATOM 2074 C C . ILE A 1 266 ? -12.073 -13.706 -6.424 1.00 95.50 266 ILE A C 1
ATOM 2076 O O . ILE A 1 266 ? -13.217 -14.061 -6.168 1.00 95.50 266 ILE A O 1
ATOM 2080 N N . THR A 1 267 ? -10.999 -14.433 -6.110 1.00 94.50 267 THR A N 1
ATOM 2081 C CA . THR A 1 267 ? -11.081 -15.756 -5.470 1.00 94.50 267 THR A CA 1
ATOM 2082 C C . THR A 1 267 ? -11.788 -15.670 -4.119 1.00 94.50 267 THR A C 1
ATOM 2084 O O . THR A 1 267 ? -12.660 -16.479 -3.817 1.00 94.50 267 THR A O 1
ATOM 2087 N N . TRP A 1 268 ? -11.451 -14.653 -3.325 1.00 94.25 268 TRP A N 1
ATOM 2088 C CA . TRP A 1 268 ? -12.076 -14.399 -2.034 1.00 94.25 268 TRP A CA 1
ATOM 2089 C C . TRP A 1 268 ? -13.572 -14.093 -2.171 1.00 94.25 268 TRP A C 1
ATOM 2091 O O . TRP A 1 268 ? -14.368 -14.678 -1.454 1.00 94.25 268 TRP A O 1
ATOM 2101 N N . VAL A 1 269 ? -13.984 -13.251 -3.124 1.00 94.12 269 VAL A N 1
ATOM 2102 C CA . VAL A 1 269 ? -15.406 -12.922 -3.338 1.00 94.12 269 VAL A CA 1
ATOM 2103 C C . VAL A 1 269 ? -16.190 -14.134 -3.858 1.00 94.12 269 VAL A C 1
ATOM 2105 O O . VAL A 1 269 ? -17.357 -14.307 -3.512 1.00 94.12 269 VAL A O 1
ATOM 2108 N N . GLN A 1 270 ? -15.577 -14.987 -4.684 1.00 93.06 270 GLN A N 1
ATOM 2109 C CA . GLN A 1 270 ? -16.245 -16.156 -5.270 1.00 93.06 270 GLN A CA 1
ATOM 2110 C C . GLN A 1 270 ? -16.677 -17.196 -4.232 1.00 93.06 270 GLN A C 1
ATOM 2112 O O . GLN A 1 270 ? -17.701 -17.836 -4.442 1.00 93.06 270 GLN A O 1
ATOM 2117 N N . ARG A 1 271 ? -15.975 -17.307 -3.097 1.00 90.56 271 ARG A N 1
ATOM 2118 C CA . ARG A 1 271 ? -16.281 -18.320 -2.072 1.00 90.56 271 ARG A CA 1
ATOM 2119 C C . ARG A 1 271 ? -17.685 -18.195 -1.471 1.00 90.56 271 ARG A C 1
ATOM 2121 O O . ARG A 1 271 ? -18.245 -19.190 -1.040 1.00 90.56 271 ARG A O 1
ATOM 2128 N N . PHE A 1 272 ? -18.275 -16.997 -1.488 1.00 86.44 272 PHE A N 1
ATOM 2129 C CA . PHE A 1 272 ? -19.580 -16.702 -0.880 1.00 86.44 272 PHE A CA 1
ATOM 2130 C C . PHE A 1 272 ? -20.793 -17.204 -1.692 1.00 86.44 272 PHE A C 1
ATOM 2132 O O . PHE A 1 272 ? -21.884 -16.657 -1.589 1.00 86.44 272 PHE A O 1
ATOM 2139 N N . GLY A 1 273 ? -20.633 -18.219 -2.542 1.00 69.44 273 GLY A N 1
ATOM 2140 C CA . GLY A 1 273 ? -21.723 -18.734 -3.378 1.00 69.44 273 GLY A CA 1
ATOM 2141 C C . GLY A 1 273 ? -21.575 -20.182 -3.835 1.00 69.44 273 GLY A C 1
ATOM 2142 O O . GLY A 1 273 ? -22.404 -20.628 -4.620 1.00 69.44 273 GLY A O 1
ATOM 2143 N N . ASP A 1 274 ? -20.557 -20.901 -3.353 1.00 59.69 274 ASP A N 1
ATOM 2144 C CA . ASP A 1 274 ? -20.291 -22.295 -3.734 1.00 59.69 274 ASP A CA 1
ATOM 2145 C C . ASP A 1 274 ? -21.035 -23.320 -2.839 1.00 59.69 274 ASP A C 1
ATOM 2147 O O . ASP A 1 274 ? -20.857 -24.523 -3.012 1.00 59.69 274 ASP A O 1
ATOM 2151 N N . GLU A 1 275 ? -21.872 -22.870 -1.892 1.00 50.78 275 GLU A N 1
ATOM 2152 C CA . GLU A 1 275 ? -22.627 -23.727 -0.950 1.00 50.78 275 GLU A CA 1
ATOM 2153 C C . GLU A 1 275 ? -24.093 -24.016 -1.359 1.00 50.78 275 GLU A C 1
ATOM 2155 O O . GLU A 1 275 ? -24.907 -24.383 -0.512 1.00 50.78 275 GLU A O 1
ATOM 2160 N N . GLU A 1 276 ? -24.447 -23.887 -2.645 1.00 43.47 276 GLU A N 1
ATOM 2161 C CA . GLU A 1 276 ? -25.742 -24.358 -3.191 1.00 43.47 276 GLU A CA 1
ATOM 2162 C C . GLU A 1 276 ? -25.605 -25.593 -4.091 1.00 43.47 276 GLU A C 1
ATOM 2164 O O . GLU A 1 276 ? -24.847 -25.534 -5.087 1.00 43.47 276 GLU A O 1
#